Protein 8OXH (pdb70)

Nearest PDB structures (foldseek):
  8oxh-assembly1_A  TM=1.011E+00  e=9.820E-18  Blumeria hordei
  8oxh-assembly2_B  TM=9.744E-01  e=5.707E-15  Blumeria hordei
  8oxl-assembly2_A  TM=7.556E-01  e=9.984E-04  Blumeria hordei DH14
  4my6-assembly1_A  TM=4.470E-01  e=8.877E+00  Homo sapiens
  8oxh-assembly2_B  TM=1.011E+00  e=1.794E-17  Blumeria hordei

Radius of gyration: 16.91 Å; Cα contacts (8 Å, |Δi|>4): 380; chains: 2; bounding box: 35×51×39 Å

B-factor: mean 105.56, std 19.55, range [62.8, 161.63]

Structure (mmCIF, N/CA/C/O backbone):
data_8OXH
#
_entry.id   8OXH
#
_cell.length_a   62.451
_cell.length_b   62.451
_cell.length_c   202.322
_cell.angle_alpha   90.000
_cell.angle_beta   90.000
_cell.angle_gamma   120.000
#
_symmetry.space_group_name_H-M   'P 65 2 2'
#
loop_
_entity.id
_entity.type
_entity.pdbx_description
1 polymer AVRA6
2 water water
#
loop_
_atom_site.group_PDB
_atom_site.id
_atom_site.type_symbol
_atom_site.label_atom_id
_atom_site.label_alt_id
_atom_site.label_comp_id
_atom_site.label_asym_id
_atom_site.label_entity_id
_atom_site.label_seq_id
_atom_site.pdbx_PDB_ins_code
_atom_site.Cartn_x
_atom_site.Cartn_y
_atom_site.Cartn_z
_atom_site.occupancy
_atom_site.B_iso_or_equiv
_atom_site.auth_seq_id
_atom_site.auth_comp_id
_atom_site.auth_asym_id
_atom_site.auth_atom_id
_atom_site.pdbx_PDB_model_num
ATOM 1 N N . ALA A 1 1 ? 42.64991 -8.54574 8.34767 1.000 102.96314 5 ALA A N 1
ATOM 2 C CA . ALA A 1 1 ? 42.21301 -7.70822 9.46314 1.000 112.67421 5 ALA A CA 1
ATOM 3 C C . ALA A 1 1 ? 41.24333 -8.47841 10.37688 1.000 119.27880 5 ALA A C 1
ATOM 4 O O . ALA A 1 1 ? 40.85571 -9.60932 10.06574 1.000 115.41784 5 ALA A O 1
ATOM 6 N N . ALA A 1 2 ? 40.86986 -7.86526 11.51139 1.000 117.29434 6 ALA A N 1
ATOM 7 C CA . ALA A 1 2 ? 39.95068 -8.47489 12.46975 1.000 118.42177 6 ALA A CA 1
ATOM 8 C C . ALA A 1 2 ? 38.77636 -7.58028 12.85061 1.000 116.18249 6 ALA A C 1
ATOM 9 O O . ALA A 1 2 ? 37.86866 -8.04451 13.55305 1.000 107.73455 6 ALA A O 1
ATOM 11 N N . ASN A 1 3 ? 38.77453 -6.32175 12.42405 1.000 122.79076 7 ASN A N 1
ATOM 12 C CA . ASN A 1 3 ? 37.70224 -5.36273 12.64537 1.000 121.47208 7 ASN A CA 1
ATOM 13 C C . ASN A 1 3 ? 36.57720 -5.49804 11.66109 1.000 118.48875 7 ASN A C 1
ATOM 14 O O . ASN A 1 3 ? 35.71925 -4.61050 11.59151 1.000 120.71049 7 ASN A O 1
ATOM 19 N N . LEU A 1 4 ? 36.57976 -6.54021 10.85681 1.000 105.00036 8 LEU A N 1
ATOM 20 C CA . LEU A 1 4 ? 35.63504 -6.61548 9.77724 1.000 99.51509 8 LEU A CA 1
ATOM 21 C C . LEU A 1 4 ? 34.90820 -7.94815 9.84789 1.000 99.44493 8 LEU A C 1
ATOM 22 O O . LEU A 1 4 ? 35.31947 -8.87707 10.55482 1.000 93.67874 8 LEU A O 1
ATOM 27 N N . TYR A 1 5 ? 33.80410 -8.02066 9.11688 1.000 90.90994 9 TYR A N 1
ATOM 28 C CA . TYR A 1 5 ? 32.99720 -9.22544 9.08689 1.000 91.59114 9 TYR A CA 1
ATOM 29 C C . TYR A 1 5 ? 32.04977 -9.12007 7.90320 1.000 93.97389 9 TYR A C 1
ATOM 30 O O . TYR A 1 5 ? 31.82359 -8.02851 7.35733 1.000 95.64514 9 TYR A O 1
ATOM 39 N N . TYR A 1 6 ? 31.50450 -10.26848 7.51129 1.000 84.18251 10 TYR A N 1
ATOM 40 C CA . TYR A 1 6 ? 30.53204 -10.33548 6.43259 1.000 87.16955 10 TYR A CA 1
ATOM 41 C C . TYR A 1 6 ? 29.13399 -10.39297 7.03197 1.000 83.71596 10 TYR A C 1
ATOM 42 O O . TYR A 1 6 ? 28.88499 -11.17169 7.95801 1.000 88.53356 10 TYR A O 1
ATOM 51 N N . LYS A 1 7 ? 28.23493 -9.55794 6.52760 1.000 91.84840 11 LYS A N 1
ATOM 52 C CA . LYS A 1 7 ? 26.83894 -9.58768 6.93985 1.000 97.91188 11 LYS A CA 1
ATOM 53 C C . LYS A 1 7 ? 26.06238 -10.29480 5.84473 1.000 93.39538 11 LYS A C 1
ATOM 54 O O . LYS A 1 7 ? 25.91676 -9.76906 4.74149 1.000 94.43358 11 LYS A O 1
ATOM 60 N N . CYS A 1 8 ? 25.56228 -11.47708 6.15407 1.000 101.36002 12 CYS A N 1
ATOM 61 C CA . CYS A 1 8 ? 24.91446 -12.31660 5.16832 1.000 101.74632 12 CYS A CA 1
ATOM 62 C C . CYS A 1 8 ? 23.41371 -12.16165 5.26642 1.000 109.08507 12 CYS A C 1
ATOM 63 O O . CYS A 1 8 ? 22.84272 -12.21602 6.35952 1.000 107.05896 12 CYS A O 1
ATOM 66 N N . ASP A 1 9 ? 22.79536 -11.93980 4.11654 1.000 120.65850 13 ASP A N 1
ATOM 67 C CA . ASP A 1 9 ? 21.36294 -12.07663 3.95210 1.000 125.75679 13 ASP A CA 1
ATOM 68 C C . ASP A 1 9 ? 20.88630 -13.33865 4.63725 1.000 123.52972 13 ASP A C 1
ATOM 69 O O . ASP A 1 9 ? 20.96872 -14.40894 4.03455 1.000 127.25544 13 ASP A O 1
ATOM 74 N N . VAL A 1 10 ? 20.42431 -13.22891 5.88402 1.000 106.53507 14 VAL A N 1
ATOM 75 C CA . VAL A 1 10 ? 19.97792 -14.36698 6.68757 1.000 106.60128 14 VAL A CA 1
ATOM 76 C C . VAL A 1 10 ? 21.15062 -15.09757 7.33707 1.000 102.17014 14 VAL A C 1
ATOM 77 O O . VAL A 1 10 ? 22.12990 -15.46274 6.68328 1.000 100.27044 14 VAL A O 1
ATOM 81 N N . GLY A 1 11 ? 21.06041 -15.31149 8.63899 1.000 101.65367 15 GLY A N 1
ATOM 82 C CA . GLY A 1 11 ? 22.05061 -16.07807 9.36113 1.000 96.33843 15 GLY A CA 1
ATOM 83 C C . GLY A 1 11 ? 22.97460 -15.20156 10.19783 1.000 96.07942 15 GLY A C 1
ATOM 84 O O . GLY A 1 11 ? 22.95267 -13.96870 10.14184 1.000 92.27055 15 GLY A O 1
ATOM 85 N N . ASP A 1 12 ? 23.80210 -15.89250 10.97791 1.000 94.09928 16 ASP A N 1
ATOM 86 C CA . ASP A 1 12 ? 24.82385 -15.24993 11.77653 1.000 90.39978 16 ASP A CA 1
ATOM 87 C C . ASP A 1 12 ? 25.84230 -14.56191 10.88278 1.000 89.25209 16 ASP A C 1
ATOM 88 O O . ASP A 1 12 ? 25.90754 -14.78179 9.67050 1.000 95.56899 16 ASP A O 1
ATOM 93 N N . SER A 1 13 ? 26.65929 -13.72703 11.50482 1.000 87.17248 17 SER A N 1
ATOM 94 C CA . SER A 1 13 ? 27.76918 -13.16163 10.78272 1.000 90.66085 17 SER A CA 1
ATOM 95 C C . SER A 1 13 ? 28.74131 -14.25786 10.36224 1.000 88.13899 17 SER A C 1
ATOM 96 O O . SER A 1 13 ? 28.65438 -15.41928 10.78924 1.000 83.28327 17 SER A O 1
ATOM 99 N N . VAL A 1 14 ? 29.65294 -13.87631 9.46968 1.000 84.27904 18 VAL A N 1
ATOM 100 C CA . VAL A 1 14 ? 30.75769 -14.72087 9.04357 1.000 80.52334 18 VAL A CA 1
ATOM 101 C C . VAL A 1 14 ? 31.99365 -13.84894 9.11761 1.000 88.28743 18 VAL A C 1
ATOM 102 O O . VAL A 1 14 ? 32.01086 -12.75498 8.54123 1.000 89.24069 18 VAL A O 1
ATOM 106 N N . ASN A 1 15 ? 33.01355 -14.30696 9.82663 1.000 94.63033 19 ASN A N 1
ATOM 107 C CA . ASN A 1 15 ? 34.17663 -13.45277 10.02055 1.000 96.41029 19 ASN A CA 1
ATOM 108 C C . ASN A 1 15 ? 35.24688 -13.71992 8.96354 1.000 93.96968 19 ASN A C 1
ATOM 109 O O . ASN A 1 15 ? 35.24291 -14.74287 8.27267 1.000 97.09290 19 ASN A O 1
ATOM 114 N N . LEU A 1 16 ? 36.14011 -12.73905 8.82358 1.000 94.03235 20 LEU A N 1
ATOM 115 C CA . LEU A 1 16 ? 37.11627 -12.71064 7.74372 1.000 92.73602 20 LEU A CA 1
ATOM 116 C C . LEU A 1 16 ? 37.87816 -14.01780 7.61531 1.000 96.16599 20 LEU A C 1
ATOM 117 O O . LEU A 1 16 ? 38.18204 -14.44880 6.49727 1.000 99.05327 20 LEU A O 1
ATOM 122 N N . GLU A 1 17 ? 38.15775 -14.68276 8.73620 1.000 105.66235 21 GLU A N 1
ATOM 123 C CA . GLU A 1 17 ? 39.07518 -15.81700 8.73210 1.000 104.59120 21 GLU A CA 1
ATOM 124 C C . GLU A 1 17 ? 38.44928 -17.10295 8.19359 1.000 103.91040 21 GLU A C 1
ATOM 125 O O . GLU A 1 17 ? 39.17454 -17.95683 7.66931 1.000 105.95452 21 GLU A O 1
ATOM 131 N N . GLU A 1 18 ? 37.12484 -17.26710 8.27912 1.000 93.53468 22 GLU A N 1
ATOM 132 C CA . GLU A 1 18 ? 36.51894 -18.44646 7.66845 1.000 92.54831 22 GLU A CA 1
ATOM 133 C C . GLU A 1 18 ? 36.54422 -18.34583 6.15027 1.000 94.61201 22 GLU A C 1
ATOM 134 O O . GLU A 1 18 ? 36.73678 -19.35730 5.45842 1.000 92.34182 22 GLU A O 1
ATOM 140 N N . VAL A 1 19 ? 36.34218 -17.13546 5.61548 1.000 87.36241 23 VAL A N 1
ATOM 141 C CA . VAL A 1 19 ? 36.40609 -16.97281 4.17234 1.000 90.22153 23 VAL A CA 1
ATOM 142 C C . VAL A 1 19 ? 37.79899 -17.32209 3.67959 1.000 86.75621 23 VAL A C 1
ATOM 143 O O . VAL A 1 19 ? 37.95010 -17.99243 2.65684 1.000 85.24567 23 VAL A O 1
ATOM 147 N N . LEU A 1 20 ? 38.83937 -16.89853 4.40333 1.000 84.41970 24 LEU A N 1
ATOM 148 C CA . LEU A 1 20 ? 40.18128 -17.27286 3.96677 1.000 87.46330 24 LEU A CA 1
ATOM 149 C C . LEU A 1 20 ? 40.31113 -18.77886 3.85039 1.000 88.93653 24 LEU A C 1
ATOM 150 O O . LEU A 1 20 ? 40.84315 -19.28070 2.85623 1.000 90.62227 24 LEU A O 1
ATOM 155 N N . ASN A 1 21 ? 39.81989 -19.52029 4.85138 1.000 87.37289 25 ASN A N 1
ATOM 156 C CA . ASN A 1 21 ? 39.91041 -20.96966 4.79696 1.000 87.76695 25 ASN A CA 1
ATOM 157 C C . ASN A 1 21 ? 39.19607 -21.53402 3.58798 1.000 85.72411 25 ASN A C 1
ATOM 158 O O . ASN A 1 21 ? 39.52703 -22.63702 3.15061 1.000 86.69642 25 ASN A O 1
ATOM 163 N N . MET A 1 22 ? 38.24414 -20.79926 3.02207 1.000 87.00125 26 MET A N 1
ATOM 164 C CA . MET A 1 22 ? 37.61782 -21.25585 1.78353 1.000 88.22837 26 MET A CA 1
ATOM 165 C C . MET A 1 22 ? 38.56487 -21.21719 0.58816 1.000 85.84347 26 MET A C 1
ATOM 166 O O . MET A 1 22 ? 38.34920 -21.97540 -0.35717 1.000 92.56585 26 MET A O 1
ATOM 171 N N . ASP A 1 23 ? 39.60174 -20.36823 0.60714 1.000 84.61866 27 ASP A N 1
ATOM 172 C CA . ASP A 1 23 ? 40.58166 -20.27044 -0.48156 1.000 87.04790 27 ASP A CA 1
ATOM 173 C C . ASP A 1 23 ? 41.59468 -21.41877 -0.40789 1.000 86.51824 27 ASP A C 1
ATOM 174 O O . ASP A 1 23 ? 42.77269 -21.21977 -0.09906 1.000 93.20811 27 ASP A O 1
ATOM 179 N N . CYS A 1 24 ? 41.12856 -22.63278 -0.74286 1.000 85.94731 28 CYS A N 1
ATOM 180 C CA . CYS A 1 24 ? 42.02904 -23.78063 -0.90482 1.000 94.53940 28 CYS A CA 1
ATOM 181 C C . CYS A 1 24 ? 41.46106 -24.73841 -1.94928 1.000 99.09953 28 CYS A C 1
ATOM 182 O O . CYS A 1 24 ? 40.28831 -24.65101 -2.32458 1.000 99.81631 28 CYS A O 1
ATOM 185 N N . ASP A 1 25 ? 42.30225 -25.68509 -2.38681 1.000 106.34124 29 ASP A N 1
ATOM 186 C CA . ASP A 1 25 ? 41.90569 -26.65229 -3.41492 1.000 111.00068 29 ASP A CA 1
ATOM 187 C C . ASP A 1 25 ? 40.73925 -27.54776 -2.99746 1.000 106.19756 29 ASP A C 1
ATOM 188 O O . ASP A 1 25 ? 40.04894 -28.08754 -3.87152 1.000 106.99678 29 ASP A O 1
ATOM 193 N N . ALA A 1 26 ? 40.51907 -27.75610 -1.69505 1.000 108.61217 30 ALA A N 1
ATOM 194 C CA . ALA A 1 26 ? 39.51211 -28.73398 -1.28351 1.000 108.96684 30 ALA A CA 1
ATOM 195 C C . ALA A 1 26 ? 38.09623 -28.26461 -1.60821 1.000 107.63634 30 ALA A C 1
ATOM 196 O O . ALA A 1 26 ? 37.22343 -29.10195 -1.87273 1.000 109.49238 30 ALA A O 1
ATOM 198 N N . ALA A 1 27 ? 37.86411 -26.94603 -1.63731 1.000 99.97183 31 ALA A N 1
ATOM 199 C CA . ALA A 1 27 ? 36.54268 -26.34099 -1.78737 1.000 94.75901 31 ALA A CA 1
ATOM 200 C C . ALA A 1 27 ? 36.19495 -25.95225 -3.22430 1.000 95.22652 31 ALA A C 1
ATOM 201 O O . ALA A 1 27 ? 35.12853 -25.36686 -3.45133 1.000 97.53233 31 ALA A O 1
ATOM 203 N N . LEU A 1 28 ? 37.06438 -26.24545 -4.18745 1.000 96.46863 32 LEU A N 1
ATOM 204 C CA . LEU A 1 28 ? 36.86048 -25.82494 -5.57068 1.000 97.78496 32 LEU A CA 1
ATOM 205 C C . LEU A 1 28 ? 35.54593 -26.36241 -6.12075 1.000 97.91466 32 LEU A C 1
ATOM 206 O O . LEU A 1 28 ? 35.34675 -27.57941 -6.17338 1.000 101.90586 32 LEU A O 1
ATOM 211 N N . THR A 1 29 ? 34.65429 -25.46940 -6.54788 1.000 91.99985 33 THR A N 1
ATOM 212 C CA . THR A 1 29 ? 33.47386 -25.88394 -7.28985 1.000 99.11547 33 THR A CA 1
ATOM 213 C C . THR A 1 29 ? 33.51598 -25.23668 -8.66845 1.000 104.95074 33 THR A C 1
ATOM 214 O O . THR A 1 29 ? 34.14354 -24.18984 -8.85714 1.000 105.50565 33 THR A O 1
ATOM 218 N N . GLU A 1 30 ? 32.90514 -25.91258 -9.63907 1.000 114.23263 34 GLU A N 1
ATOM 219 C CA . GLU A 1 30 ? 32.65277 -25.33648 -10.95093 1.000 116.31941 34 GLU A CA 1
ATOM 220 C C . GLU A 1 30 ? 31.80468 -24.06568 -10.83842 1.000 115.28507 34 GLU A C 1
ATOM 221 O O . GLU A 1 30 ? 30.89939 -23.96336 -9.99656 1.000 113.07358 34 GLU A O 1
ATOM 227 N N . ASN A 1 31 ? 32.12736 -23.07215 -11.67662 1.000 103.79541 35 ASN A N 1
ATOM 228 C CA . ASN A 1 31 ? 31.34353 -21.83908 -11.75978 1.000 100.40771 35 ASN A CA 1
ATOM 229 C C . ASN A 1 31 ? 30.07450 -22.06269 -12.58869 1.000 102.71989 35 ASN A C 1
ATOM 230 O O . ASN A 1 31 ? 30.04782 -22.86048 -13.53437 1.000 100.59970 35 ASN A O 1
ATOM 235 N N . ARG A 1 32 ? 29.01314 -21.33943 -12.24177 1.000 100.40452 36 ARG A N 1
ATOM 236 C CA . ARG A 1 32 ? 27.71447 -21.61217 -12.84387 1.000 103.96031 36 ARG A CA 1
ATOM 237 C C . ARG A 1 32 ? 26.96464 -20.29970 -13.03590 1.000 104.34241 36 ARG A C 1
ATOM 238 O O . ARG A 1 32 ? 27.12107 -19.36822 -12.23633 1.000 102.90544 36 ARG A O 1
ATOM 246 N N . ASP A 1 33 ? 26.13709 -20.24131 -14.09949 1.000 107.59709 37 ASP A N 1
ATOM 247 C CA . ASP A 1 33 ? 25.27776 -19.07424 -14.33957 1.000 109.97432 37 ASP A CA 1
ATOM 248 C C . ASP A 1 33 ? 24.47788 -18.68353 -13.09744 1.000 107.24483 37 ASP A C 1
ATOM 249 O O . ASP A 1 33 ? 24.12052 -17.51054 -12.93238 1.000 106.06354 37 ASP A O 1
ATOM 254 N N . GLU A 1 34 ? 24.17707 -19.65342 -12.22280 1.000 108.47094 38 GLU A N 1
ATOM 255 C CA . GLU A 1 34 ? 23.50020 -19.35817 -10.96288 1.000 103.29681 38 GLU A CA 1
ATOM 256 C C . GLU A 1 34 ? 24.32822 -18.42584 -10.08500 1.000 96.13002 38 GLU A C 1
ATOM 257 O O . GLU A 1 34 ? 23.77719 -17.58179 -9.37008 1.000 97.44687 38 GLU A O 1
ATOM 263 N N . HIS A 1 35 ? 25.64601 -18.55629 -10.12426 1.000 94.62058 39 HIS A N 1
ATOM 264 C CA . HIS A 1 35 ? 26.48583 -17.82339 -9.19515 1.000 97.25068 39 HIS A CA 1
ATOM 265 C C . HIS A 1 35 ? 26.36914 -16.32175 -9.43503 1.000 97.95562 39 HIS A C 1
ATOM 266 O O . HIS A 1 35 ? 25.94303 -15.88025 -10.51106 1.000 96.68743 39 HIS A O 1
ATOM 273 N N . PRO A 1 36 ? 26.70012 -15.51738 -8.42950 1.000 87.74017 40 PRO A N 1
ATOM 274 C CA . PRO A 1 36 ? 26.65263 -14.06938 -8.61642 1.000 91.02394 40 PRO A CA 1
ATOM 275 C C . PRO A 1 36 ? 27.73787 -13.65692 -9.58783 1.000 94.20079 40 PRO A C 1
ATOM 276 O O . PRO A 1 36 ? 28.86080 -14.16841 -9.53808 1.000 87.80892 40 PRO A O 1
ATOM 280 N N . ARG A 1 37 ? 27.39318 -12.74703 -10.49239 1.000 104.88731 41 ARG A N 1
ATOM 281 C CA . ARG A 1 37 ? 28.36485 -12.29524 -11.47658 1.000 105.81958 41 ARG A CA 1
ATOM 282 C C . ARG A 1 37 ? 29.54109 -11.58055 -10.80980 1.000 103.68583 41 ARG A C 1
ATOM 283 O O . ARG A 1 37 ? 29.39040 -10.89278 -9.79544 1.000 103.09139 41 ARG A O 1
ATOM 291 N N . ILE A 1 38 ? 30.72530 -11.76988 -11.38075 1.000 94.51385 42 ILE A N 1
ATOM 292 C CA . ILE A 1 38 ? 31.94019 -11.06901 -10.93843 1.000 89.96807 42 ILE A CA 1
ATOM 293 C C . ILE A 1 38 ? 31.84867 -9.60130 -11.35021 1.000 96.95960 42 ILE A C 1
ATOM 294 O O . ILE A 1 38 ? 31.61278 -9.30565 -12.53478 1.000 97.96028 42 ILE A O 1
ATOM 299 N N . PRO A 1 39 ? 32.04462 -8.64774 -10.43191 1.000 97.70337 43 PRO A N 1
ATOM 300 C CA . PRO A 1 39 ? 31.65399 -7.25344 -10.73545 1.000 100.56410 43 PRO A CA 1
ATOM 301 C C . PRO A 1 39 ? 32.53381 -6.56375 -11.77081 1.000 100.70921 43 PRO A C 1
ATOM 302 O O . PRO A 1 39 ? 32.07711 -5.61354 -12.41956 1.000 103.04458 43 PRO A O 1
ATOM 306 N N . THR A 1 40 ? 33.78251 -6.99602 -11.92808 1.000 95.54619 44 THR A N 1
ATOM 307 C CA . THR A 1 40 ? 34.68597 -6.39518 -12.89441 1.000 95.34659 44 THR A CA 1
ATOM 308 C C . THR A 1 40 ? 34.65985 -7.08877 -14.24348 1.000 96.62281 44 THR A C 1
ATOM 309 O O . THR A 1 40 ? 35.00216 -6.45602 -15.25331 1.000 102.12537 44 THR A O 1
ATOM 313 N N . GLY A 1 41 ? 34.27129 -8.36499 -14.27973 1.000 94.98427 45 GLY A N 1
ATOM 314 C CA . GLY A 1 41 ? 34.34146 -9.18406 -15.47116 1.000 96.32247 45 GLY A CA 1
ATOM 315 C C . GLY A 1 41 ? 35.51290 -10.14836 -15.52127 1.000 94.89279 45 GLY A C 1
ATOM 316 O O . GLY A 1 41 ? 35.58112 -10.95881 -16.45658 1.000 94.85766 45 GLY A O 1
ATOM 317 N N . GLU A 1 42 ? 36.42090 -10.09879 -14.54017 1.000 90.34339 46 GLU A N 1
ATOM 318 C CA . GLU A 1 42 ? 37.62818 -10.90691 -14.57796 1.000 90.57379 46 GLU A CA 1
ATOM 319 C C . GLU A 1 42 ? 37.30698 -12.39867 -14.43476 1.000 93.69359 46 GLU A C 1
ATOM 320 O O . GLU A 1 42 ? 36.22555 -12.80130 -13.98823 1.000 86.87432 46 GLU A O 1
ATOM 326 N N . SER A 1 43 ? 38.26219 -13.22559 -14.86147 1.000 96.76750 47 SER A N 1
ATOM 327 C CA . SER A 1 43 ? 38.16428 -14.65199 -14.60309 1.000 90.31044 47 SER A CA 1
ATOM 328 C C . SER A 1 43 ? 38.09427 -14.87257 -13.10902 1.000 83.00727 47 SER A C 1
ATOM 329 O O . SER A 1 43 ? 38.66907 -14.11368 -12.33140 1.000 81.53714 47 SER A O 1
ATOM 332 N N . HIS A 1 44 ? 37.41105 -15.93770 -12.70461 1.000 88.82340 48 HIS A N 1
ATOM 333 C CA . HIS A 1 44 ? 37.29257 -16.20956 -11.28284 1.000 89.44002 48 HIS A CA 1
ATOM 334 C C . HIS A 1 44 ? 37.26121 -17.70691 -11.01220 1.000 89.27691 48 HIS A C 1
ATOM 335 O O . HIS A 1 44 ? 36.88307 -18.50049 -11.87454 1.000 88.81535 48 HIS A O 1
ATOM 342 N N . LYS A 1 45 ? 37.67035 -18.07453 -9.79618 1.000 97.63095 49 LYS A N 1
ATOM 343 C CA . LYS A 1 45 ? 37.45015 -19.39254 -9.21565 1.000 98.69672 49 LYS A CA 1
ATOM 344 C C . LYS A 1 45 ? 36.43075 -19.29537 -8.08688 1.000 98.84594 49 LYS A C 1
ATOM 345 O O . LYS A 1 45 ? 36.27268 -18.24855 -7.45220 1.000 96.79723 49 LYS A O 1
ATOM 351 N N . SER A 1 46 ? 35.75755 -20.41365 -7.83206 1.000 87.81009 50 SER A N 1
ATOM 352 C CA . SER A 1 46 ? 34.63184 -20.48478 -6.91433 1.000 91.87186 50 SER A CA 1
ATOM 353 C C . SER A 1 46 ? 34.88617 -21.54443 -5.84343 1.000 89.17531 50 SER A C 1
ATOM 354 O O . SER A 1 46 ? 35.60374 -22.52446 -6.07188 1.000 90.78702 50 SER A O 1
ATOM 357 N N . TYR A 1 47 ? 34.27454 -21.35694 -4.67377 1.000 83.78065 51 TYR A N 1
ATOM 358 C CA . TYR A 1 47 ? 34.56969 -22.19629 -3.51468 1.000 87.70426 51 TYR A CA 1
ATOM 359 C C . TYR A 1 47 ? 33.32103 -22.35935 -2.65627 1.000 84.41015 51 TYR A C 1
ATOM 360 O O . TYR A 1 47 ? 32.69122 -21.36991 -2.27158 1.000 80.03816 51 TYR A O 1
ATOM 369 N N . PHE A 1 48 ? 32.98989 -23.60379 -2.32606 1.000 83.50969 52 PHE A N 1
ATOM 370 C CA . PHE A 1 48 ? 31.73712 -23.95124 -1.66510 1.000 88.62644 52 PHE A CA 1
ATOM 371 C C . PHE A 1 48 ? 31.99303 -24.38586 -0.22177 1.000 89.35509 52 PHE A C 1
ATOM 372 O O . PHE A 1 48 ? 32.88710 -25.19982 0.02543 1.000 90.57105 52 PHE A O 1
ATOM 380 N N . PHE A 1 49 ? 31.20862 -23.85130 0.72442 1.000 87.25205 53 PHE A N 1
ATOM 381 C CA . PHE A 1 49 ? 31.34623 -24.19931 2.13835 1.000 87.13649 53 PHE A CA 1
ATOM 382 C C . PHE A 1 49 ? 29.97620 -24.15936 2.81277 1.000 86.17618 53 PHE A C 1
ATOM 383 O O . PHE A 1 49 ? 29.07643 -23.42111 2.39085 1.000 86.54940 53 PHE A O 1
ATOM 391 N N . THR A 1 50 ? 29.80766 -24.98933 3.84547 1.000 91.51935 54 THR A N 1
ATOM 392 C CA . THR A 1 50 ? 28.55964 -25.05243 4.59788 1.000 89.97855 54 THR A CA 1
ATOM 393 C C . THR A 1 50 ? 28.83018 -24.97068 6.09761 1.000 90.38053 54 THR A C 1
ATOM 394 O O . THR A 1 50 ? 29.82401 -25.51099 6.59924 1.000 93.19873 54 THR A O 1
ATOM 398 N N . LYS A 1 51 ? 27.93183 -24.29142 6.80716 1.000 81.75617 55 LYS A N 1
ATOM 399 C CA . LYS A 1 51 ? 27.98717 -24.18413 8.26045 1.000 88.85051 55 LYS A CA 1
ATOM 400 C C . LYS A 1 51 ? 26.58295 -23.88139 8.76189 1.000 91.69383 55 LYS A C 1
ATOM 401 O O . LYS A 1 51 ? 25.67514 -23.59301 7.97898 1.000 96.40320 55 LYS A O 1
ATOM 407 N N . ARG A 1 52 ? 26.40199 -23.96813 10.07141 1.000 87.37969 56 ARG A N 1
ATOM 408 C CA . ARG A 1 52 ? 25.10232 -23.65032 10.64085 1.000 94.44621 56 ARG A CA 1
ATOM 409 C C . ARG A 1 52 ? 24.80249 -22.18421 10.40308 1.000 86.45991 56 ARG A C 1
ATOM 410 O O . ARG A 1 52 ? 25.61920 -21.32343 10.73039 1.000 94.54836 56 ARG A O 1
ATOM 418 N N . ALA A 1 53 ? 23.64055 -21.89879 9.82025 1.000 84.47252 57 ALA A N 1
ATOM 419 C CA . ALA A 1 53 ? 23.25411 -20.51791 9.58069 1.000 88.41254 57 ALA A CA 1
ATOM 420 C C . ALA A 1 53 ? 23.27519 -19.71931 10.87980 1.000 97.89150 57 ALA A C 1
ATOM 421 O O . ALA A 1 53 ? 23.97443 -18.70580 10.99459 1.000 95.89587 57 ALA A O 1
ATOM 423 N N . CYS A 1 54 ? 22.49997 -20.17407 11.86376 1.000 98.53481 58 CYS A N 1
ATOM 424 C CA . CYS A 1 54 ? 22.53389 -19.69074 13.24042 1.000 102.49242 58 CYS A CA 1
ATOM 425 C C . CYS A 1 54 ? 22.95517 -20.82879 14.16274 1.000 104.40065 58 CYS A C 1
ATOM 426 O O . CYS A 1 54 ? 22.44808 -21.94916 14.05566 1.000 105.56676 58 CYS A O 1
ATOM 429 N N . ARG A 1 55 ? 23.85335 -20.54366 15.09479 1.000 112.51885 59 ARG A N 1
ATOM 430 C CA . ARG A 1 55 ? 24.19943 -21.56477 16.07005 1.000 114.53836 59 ARG A CA 1
ATOM 431 C C . ARG A 1 55 ? 23.14839 -21.71866 17.15767 1.000 116.89854 59 ARG A C 1
ATOM 432 O O . ARG A 1 55 ? 23.33652 -22.53305 18.06269 1.000 119.89908 59 ARG A O 1
ATOM 440 N N . ASP A 1 56 ? 22.06423 -20.95009 17.11022 1.000 108.09870 60 ASP A N 1
ATOM 441 C CA . ASP A 1 56 ? 20.99592 -21.13762 18.07845 1.000 109.14423 60 ASP A CA 1
ATOM 442 C C . ASP A 1 56 ? 19.97334 -22.17299 17.62544 1.000 109.81662 60 ASP A C 1
ATOM 443 O O . ASP A 1 56 ? 19.40390 -22.88471 18.46918 1.000 115.04751 60 ASP A O 1
ATOM 448 N N . ARG A 1 57 ? 19.71132 -22.26752 16.32461 1.000 109.04467 61 ARG A N 1
ATOM 449 C CA . ARG A 1 57 ? 18.75599 -23.22911 15.80240 1.000 110.58883 61 ARG A CA 1
ATOM 450 C C . ARG A 1 57 ? 19.46956 -24.16998 14.83665 1.000 109.35219 61 ARG A C 1
ATOM 451 O O . ARG A 1 57 ? 20.60976 -23.93923 14.42763 1.000 102.91483 61 ARG A O 1
ATOM 453 N N . LEU A 1 58 ? 18.80852 -25.27593 14.51910 1.000 111.43470 62 LEU A N 1
ATOM 454 C CA . LEU A 1 58 ? 19.33668 -26.16072 13.49291 1.000 110.37910 62 LEU A CA 1
ATOM 455 C C . LEU A 1 58 ? 19.28950 -25.46998 12.12835 1.000 112.00900 62 LEU A C 1
ATOM 456 O O . LEU A 1 58 ? 18.64950 -24.43225 11.94078 1.000 119.30536 62 LEU A O 1
ATOM 461 N N . GLY A 1 59 ? 19.96275 -26.07001 11.15567 1.000 108.16418 63 GLY A N 1
ATOM 462 C CA . GLY A 1 59 ? 19.93141 -25.50161 9.83040 1.000 96.29106 63 GLY A CA 1
ATOM 463 C C . GLY A 1 59 ? 21.28861 -25.24153 9.22484 1.000 87.94960 63 GLY A C 1
ATOM 464 O O . GLY A 1 59 ? 22.09607 -24.48156 9.76130 1.000 94.95789 63 GLY A O 1
ATOM 465 N N . LEU A 1 60 ? 21.53836 -25.85402 8.08079 1.000 92.71417 64 LEU A N 1
ATOM 466 C CA . LEU A 1 60 ? 22.77582 -25.65755 7.34822 1.000 90.02805 64 LEU A CA 1
ATOM 467 C C . LEU A 1 60 ? 22.56178 -24.64974 6.22675 1.000 85.55691 64 LEU A C 1
ATOM 468 O O . LEU A 1 60 ? 21.46453 -24.54485 5.66333 1.000 82.44986 64 LEU A O 1
ATOM 473 N N . ALA A 1 61 ? 23.62715 -23.90627 5.91404 1.000 81.64307 65 ALA A N 1
ATOM 474 C CA . ALA A 1 61 ? 23.59207 -22.82920 4.93144 1.000 82.75219 65 ALA A CA 1
ATOM 475 C C . ALA A 1 61 ? 24.80668 -22.90095 4.00634 1.000 81.65727 65 ALA A C 1
ATOM 476 O O . ALA A 1 61 ? 25.94211 -23.05938 4.46520 1.000 81.26286 65 ALA A O 1
ATOM 478 N N . CYS A 1 62 ? 24.57732 -22.75633 2.71221 1.000 76.57570 66 CYS A N 1
ATOM 479 C CA . CYS A 1 62 ? 25.66108 -22.80238 1.74425 1.000 77.29351 66 CYS A CA 1
ATOM 480 C C . CYS A 1 62 ? 26.17016 -21.39461 1.43367 1.000 74.42625 66 CYS A C 1
ATOM 481 O O . CYS A 1 62 ? 25.38240 -20.46226 1.25292 1.000 75.40251 66 CYS A O 1
ATOM 484 N N . TYR A 1 63 ? 27.48881 -21.25405 1.35201 1.000 71.12399 67 TYR A N 1
ATOM 485 C CA . TYR A 1 63 ? 28.15925 -19.98794 1.10562 1.000 70.46239 67 TYR A CA 1
ATOM 486 C C . TYR A 1 63 ? 29.15130 -20.18765 -0.03307 1.000 75.24776 67 TYR A C 1
ATOM 487 O O . TYR A 1 63 ? 29.56207 -21.31587 -0.31962 1.000 78.86809 67 TYR A O 1
ATOM 496 N N . LEU A 1 64 ? 29.56944 -19.08558 -0.66106 1.000 73.07513 68 LEU A N 1
ATOM 497 C CA . LEU A 1 64 ? 30.41871 -19.13818 -1.85281 1.000 75.79739 68 LEU A CA 1
ATOM 498 C C . LEU A 1 64 ? 31.41461 -17.98328 -1.87498 1.000 77.24615 68 LEU A C 1
ATOM 499 O O . LEU A 1 64 ? 31.02621 -16.80279 -1.81139 1.000 71.50444 68 LEU A O 1
ATOM 504 N N . LEU A 1 65 ? 32.69515 -18.34542 -1.98732 1.000 76.23275 69 LEU A N 1
ATOM 505 C CA . LEU A 1 65 ? 33.80190 -17.41868 -2.18707 1.000 80.39094 69 LEU A CA 1
ATOM 506 C C . LEU A 1 65 ? 34.22179 -17.44758 -3.64479 1.000 75.48254 69 LEU A C 1
ATOM 507 O O . LEU A 1 65 ? 34.56392 -18.50708 -4.17154 1.000 69.15033 69 LEU A O 1
ATOM 512 N N . GLN A 1 66 ? 34.23954 -16.27896 -4.26845 1.000 72.58935 70 GLN A N 1
ATOM 513 C CA . GLN A 1 66 ? 34.75030 -16.09879 -5.61491 1.000 75.97705 70 GLN A CA 1
ATOM 514 C C . GLN A 1 66 ? 36.02939 -15.27933 -5.55974 1.000 77.14600 70 GLN A C 1
ATOM 515 O O . GLN A 1 66 ? 36.04035 -14.18328 -4.98711 1.000 78.59965 70 GLN A O 1
ATOM 521 N N . VAL A 1 67 ? 37.10989 -15.81017 -6.12252 1.000 75.17597 71 VAL A N 1
ATOM 522 C CA . VAL A 1 67 ? 38.38734 -15.10475 -6.16762 1.000 74.73765 71 VAL A CA 1
ATOM 523 C C . VAL A 1 67 ? 38.64403 -14.68521 -7.60451 1.000 83.13201 71 VAL A C 1
ATOM 524 O O . VAL A 1 67 ? 38.57340 -15.51216 -8.52180 1.000 77.92439 71 VAL A O 1
ATOM 528 N N . TYR A 1 68 ? 38.94130 -13.40128 -7.79354 1.000 82.92405 72 TYR A N 1
ATOM 529 C CA . TYR A 1 68 ? 39.28462 -12.80855 -9.07747 1.000 76.11317 72 TYR A CA 1
ATOM 530 C C . TYR A 1 68 ? 40.30592 -11.71374 -8.81505 1.000 86.99233 72 TYR A C 1
ATOM 531 O O . TYR A 1 68 ? 40.44795 -11.23632 -7.67831 1.000 89.07365 72 TYR A O 1
ATOM 540 N N . GLY A 1 69 ? 41.02525 -11.32641 -9.86121 1.000 79.71750 73 GLY A N 1
ATOM 541 C CA . GLY A 1 69 ? 41.87207 -10.14338 -9.77794 1.000 84.14037 73 GLY A CA 1
ATOM 542 C C . GLY A 1 69 ? 43.33516 -10.46984 -9.56776 1.000 86.02106 73 GLY A C 1
ATOM 543 O O . GLY A 1 69 ? 43.69634 -11.52364 -9.06007 1.000 83.05816 73 GLY A O 1
ATOM 544 N N . TYR A 1 70 ? 44.18833 -9.52432 -9.96588 1.000 92.71988 74 TYR A N 1
ATOM 545 C CA . TYR A 1 70 ? 45.64050 -9.65833 -9.93333 1.000 98.91916 74 TYR A CA 1
ATOM 546 C C . TYR A 1 70 ? 46.18769 -9.52037 -8.52609 1.000 106.74438 74 TYR A C 1
ATOM 547 O O . TYR A 1 70 ? 47.19340 -10.16753 -8.19340 1.000 108.47262 74 TYR A O 1
ATOM 549 N N . PRO A 1 71 ? 45.59976 -8.64166 -7.69004 1.000 110.80578 75 PRO A N 1
ATOM 550 C CA . PRO A 1 71 ? 45.93185 -8.67073 -6.26631 1.000 106.50408 75 PRO A CA 1
ATOM 551 C C . PRO A 1 71 ? 44.89244 -9.40417 -5.42378 1.000 112.99514 75 PRO A C 1
ATOM 552 O O . PRO A 1 71 ? 44.81564 -9.16637 -4.21051 1.000 123.38042 75 PRO A O 1
ATOM 556 N N . LYS A 1 72 ? 44.09519 -10.28697 -6.04153 1.000 94.03666 76 LYS A N 1
ATOM 557 C CA . LYS A 1 72 ? 43.11685 -11.14471 -5.35187 1.000 86.80138 76 LYS A CA 1
ATOM 558 C C . LYS A 1 72 ? 42.02192 -10.35782 -4.63414 1.000 87.72610 76 LYS A C 1
ATOM 559 O O . LYS A 1 72 ? 42.20870 -9.86581 -3.51292 1.000 85.27259 76 LYS A O 1
ATOM 565 N N . LYS A 1 73 ? 40.86879 -10.24580 -5.27908 1.000 83.24146 77 LYS A N 1
ATOM 566 C CA . LYS A 1 73 ? 39.66610 -9.70975 -4.67053 1.000 76.02511 77 LYS A CA 1
ATOM 567 C C . LYS A 1 73 ? 38.71054 -10.85999 -4.37829 1.000 80.64319 77 LYS A C 1
ATOM 568 O O . LYS A 1 73 ? 38.71267 -11.88332 -5.07397 1.000 79.75788 77 LYS A O 1
ATOM 574 N N . TYR A 1 74 ? 37.91457 -10.69271 -3.32124 1.000 80.43301 78 TYR A N 1
ATOM 575 C CA . TYR A 1 74 ? 36.97867 -11.70102 -2.83981 1.000 73.07225 78 TYR A CA 1
ATOM 576 C C . TYR A 1 74 ? 35.54263 -11.23822 -3.04607 1.000 76.60463 78 TYR A C 1
ATOM 577 O O . TYR A 1 74 ? 35.23175 -10.03807 -3.00575 1.000 79.51164 78 TYR A O 1
ATOM 586 N N . GLN A 1 75 ? 34.66236 -12.20866 -3.25408 1.000 70.47370 79 GLN A N 1
ATOM 587 C CA . GLN A 1 75 ? 33.23739 -11.93892 -3.21519 1.000 70.63288 79 GLN A CA 1
ATOM 588 C C . GLN A 1 75 ? 32.58436 -13.10251 -2.50525 1.000 69.22343 79 GLN A C 1
ATOM 589 O O . GLN A 1 75 ? 32.83225 -14.26090 -2.84192 1.000 72.71109 79 GLN A O 1
ATOM 595 N N . PHE A 1 76 ? 31.78780 -12.78683 -1.50126 1.000 74.05297 80 PHE A N 1
ATOM 596 C CA . PHE A 1 76 ? 31.24307 -13.78106 -0.60550 1.000 63.74835 80 PHE A CA 1
ATOM 597 C C . PHE A 1 76 ? 29.73331 -13.70460 -0.67821 1.000 71.08706 80 PHE A C 1
ATOM 598 O O . PHE A 1 76 ? 29.14819 -12.60913 -0.68116 1.000 68.45890 80 PHE A O 1
ATOM 606 N N . SER A 1 77 ? 29.10980 -14.86905 -0.79300 1.000 76.55087 81 SER A N 1
ATOM 607 C CA . SER A 1 77 ? 27.69030 -14.93492 -1.08576 1.000 80.25509 81 SER A CA 1
ATOM 608 C C . SER A 1 77 ? 27.08407 -16.08274 -0.29464 1.000 79.21492 81 SER A C 1
ATOM 609 O O . SER A 1 77 ? 27.78521 -16.97584 0.19554 1.000 73.65355 81 SER A O 1
ATOM 612 N N . GLN A 1 78 ? 25.76581 -16.05411 -0.18081 1.000 82.32336 82 GLN A N 1
ATOM 613 C CA . GLN A 1 78 ? 25.07054 -17.05534 0.60731 1.000 82.51074 82 GLN A CA 1
ATOM 614 C C . GLN A 1 78 ? 23.81571 -17.49083 -0.12553 1.000 88.42001 82 GLN A C 1
ATOM 615 O O . GLN A 1 78 ? 23.09953 -16.66723 -0.70767 1.000 84.14651 82 GLN A O 1
ATOM 621 N N . TYR A 1 79 ? 23.56248 -18.79162 -0.10720 1.000 84.06032 83 TYR A N 1
ATOM 622 C CA . TYR A 1 79 ? 22.36055 -19.30543 -0.73944 1.000 93.50438 83 TYR A CA 1
ATOM 623 C C . TYR A 1 79 ? 21.16123 -19.11902 0.18490 1.000 95.59651 83 TYR A C 1
ATOM 624 O O . TYR A 1 79 ? 21.19141 -19.53769 1.34423 1.000 91.23571 83 TYR A O 1
ATOM 633 N N . SER A 1 80 ? 20.10601 -18.49888 -0.33843 1.000 101.23457 84 SER A N 1
ATOM 634 C CA . SER A 1 80 ? 18.83245 -18.42746 0.36543 1.000 113.14019 84 SER A CA 1
ATOM 635 C C . SER A 1 80 ? 17.73760 -18.03323 -0.61689 1.000 123.45910 84 SER A C 1
ATOM 636 O O . SER A 1 80 ? 17.88991 -17.08417 -1.39039 1.000 120.21955 84 SER A O 1
ATOM 639 N N . ASN A 1 81 ? 16.65663 -18.80679 -0.60147 1.000 130.44350 85 ASN A N 1
ATOM 640 C CA . ASN A 1 81 ? 15.55438 -18.66985 -1.56551 1.000 132.35594 85 ASN A CA 1
ATOM 641 C C . ASN A 1 81 ? 15.94081 -19.12382 -2.97415 1.000 132.91712 85 ASN A C 1
ATOM 642 O O . ASN A 1 81 ? 15.47659 -18.55478 -3.96065 1.000 134.57058 85 ASN A O 1
ATOM 647 N N . MET A 1 82 ? 16.74810 -20.17421 -3.09176 1.000 131.59931 86 MET A N 1
ATOM 648 C CA . MET A 1 82 ? 17.23569 -20.63388 -4.40367 1.000 128.62558 86 MET A CA 1
ATOM 649 C C . MET A 1 82 ? 17.98630 -19.50695 -5.12178 1.000 125.69753 86 MET A C 1
ATOM 650 O O . MET A 1 82 ? 18.08162 -19.47746 -6.35545 1.000 121.47471 86 MET A O 1
ATOM 655 N N . GLU A 1 83 ? 18.53171 -18.57498 -4.33172 1.000 119.65354 87 GLU A N 1
ATOM 656 C CA . GLU A 1 83 ? 19.20615 -17.37615 -4.80649 1.000 109.62564 87 GLU A CA 1
ATOM 657 C C . GLU A 1 83 ? 20.53908 -17.22266 -4.09975 1.000 105.56240 87 GLU A C 1
ATOM 658 O O . GLU A 1 83 ? 20.66567 -17.51161 -2.90457 1.000 106.24596 87 GLU A O 1
ATOM 664 N N . TRP A 1 84 ? 21.52671 -16.76317 -4.86299 1.000 98.07962 88 TRP A N 1
ATOM 665 C CA . TRP A 1 84 ? 22.85029 -16.41967 -4.36267 1.000 90.15286 88 TRP A CA 1
ATOM 666 C C . TRP A 1 84 ? 22.85684 -14.91953 -4.11757 1.000 96.87306 88 TRP A C 1
ATOM 667 O O . TRP A 1 84 ? 23.00931 -14.13258 -5.05525 1.000 108.18599 88 TRP A O 1
ATOM 678 N N . LYS A 1 85 ? 22.65023 -14.52172 -2.86296 1.000 92.91528 89 LYS A N 1
ATOM 679 C CA . LYS A 1 85 ? 22.84752 -13.13651 -2.45860 1.000 87.50373 89 LYS A CA 1
ATOM 680 C C . LYS A 1 85 ? 24.27947 -12.97011 -1.98007 1.000 87.27513 89 LYS A C 1
ATOM 681 O O . LYS A 1 85 ? 24.80336 -13.81777 -1.24065 1.000 85.41651 89 LYS A O 1
ATOM 687 N N . VAL A 1 86 ? 24.91363 -11.89379 -2.43613 1.000 84.00424 90 VAL A N 1
ATOM 688 C CA . VAL A 1 86 ? 26.27123 -11.59750 -2.01896 1.000 80.20403 90 VAL A CA 1
ATOM 689 C C . VAL A 1 86 ? 26.24832 -10.99400 -0.62091 1.000 81.13848 90 VAL A C 1
ATOM 690 O O . VAL A 1 86 ? 25.52887 -10.01930 -0.36504 1.000 79.88018 90 VAL A O 1
ATOM 694 N N . CYS A 1 87 ? 27.04180 -11.57837 0.28746 1.000 78.59123 91 CYS A N 1
ATOM 695 C CA . CYS A 1 87 ? 27.20580 -11.04287 1.62953 1.000 82.14790 91 CYS A CA 1
ATOM 696 C C . CYS A 1 87 ? 28.04240 -9.76973 1.58939 1.000 87.67240 91 CYS A C 1
ATOM 697 O O . CYS A 1 87 ? 28.87121 -9.57868 0.69813 1.000 74.27352 91 CYS A O 1
ATOM 700 N N . SER A 1 88 ? 27.79004 -8.86388 2.54191 1.000 97.73674 92 SER A N 1
ATOM 701 C CA . SER A 1 88 ? 28.34494 -7.51460 2.47362 1.000 93.16291 92 SER A CA 1
ATOM 702 C C . SER A 1 88 ? 29.31172 -7.27025 3.62007 1.000 91.71101 92 SER A C 1
ATOM 703 O O . SER A 1 88 ? 28.95153 -7.44012 4.79104 1.000 96.42185 92 SER A O 1
ATOM 706 N N . LEU A 1 89 ? 30.52926 -6.86049 3.26948 1.000 91.67286 93 LEU A N 1
ATOM 707 C CA . LEU A 1 89 ? 31.59057 -6.60986 4.23777 1.000 93.05574 93 LEU A CA 1
ATOM 708 C C . LEU A 1 89 ? 31.18563 -5.48712 5.16924 1.000 92.99774 93 LEU A C 1
ATOM 709 O O . LEU A 1 89 ? 30.78220 -4.41808 4.70416 1.000 95.16075 93 LEU A O 1
ATOM 714 N N . GLN A 1 90 ? 31.27450 -5.72770 6.48408 1.000 94.82303 94 GLN A N 1
ATOM 715 C CA . GLN A 1 90 ? 30.92517 -4.71446 7.48289 1.000 97.32950 94 GLN A CA 1
ATOM 716 C C . GLN A 1 90 ? 32.04083 -4.54447 8.50786 1.000 101.28409 94 GLN A C 1
ATOM 717 O O . GLN A 1 90 ? 32.88637 -5.42266 8.69528 1.000 103.42353 94 GLN A O 1
ATOM 723 N N . ASP A 1 91 ? 32.01737 -3.39133 9.17260 1.000 102.46463 95 ASP A N 1
ATOM 724 C CA . ASP A 1 91 ? 32.94596 -3.03575 10.23227 1.000 107.60133 95 ASP A CA 1
ATOM 725 C C . ASP A 1 91 ? 32.20402 -2.94806 11.56289 1.000 118.51629 95 ASP A C 1
ATOM 726 O O . ASP A 1 91 ? 31.01704 -2.61105 11.61678 1.000 115.64567 95 ASP A O 1
ATOM 731 N N . ILE A 1 92 ? 32.91709 -3.24452 12.64405 1.000 113.08884 96 ILE A N 1
ATOM 732 C CA . ILE A 1 92 ? 32.26233 -3.44687 13.92349 1.000 117.23109 96 ILE A CA 1
ATOM 733 C C . ILE A 1 92 ? 31.93232 -2.06332 14.50399 1.000 133.00372 96 ILE A C 1
ATOM 734 O O . ILE A 1 92 ? 32.48920 -1.64049 15.52326 1.000 117.56120 96 ILE A O 1
ATOM 739 N N . ARG A 1 93 ? 31.03348 -1.32863 13.82759 1.000 145.72789 97 ARG A N 1
ATOM 740 C CA . ARG A 1 93 ? 30.65936 0.05846 14.21040 1.000 151.13723 97 ARG A CA 1
ATOM 741 C C . ARG A 1 93 ? 29.30322 0.14423 14.92999 1.000 152.94425 97 ARG A C 1
ATOM 742 O O . ARG A 1 93 ? 28.61082 1.16742 14.87041 1.000 157.45840 97 ARG A O 1
ATOM 750 N N . ALA B 1 2 ? 15.31627 -37.17875 13.69484 1.000 116.09634 6 ALA B N 1
ATOM 751 C CA . ALA B 1 2 ? 16.03604 -36.67159 14.86031 1.000 125.25828 6 ALA B CA 1
ATOM 752 C C . ALA B 1 2 ? 16.82798 -37.78200 15.53981 1.000 129.12902 6 ALA B C 1
ATOM 753 O O . ALA B 1 2 ? 16.73551 -38.94475 15.13915 1.000 127.04210 6 ALA B O 1
ATOM 755 N N . ASN B 1 3 ? 17.60800 -37.40127 16.56229 1.000 129.61200 7 ASN B N 1
ATOM 756 C CA . ASN B 1 3 ? 18.41041 -38.31321 17.39325 1.000 132.85114 7 ASN B CA 1
ATOM 757 C C . ASN B 1 3 ? 19.27725 -39.28207 16.58618 1.000 133.51226 7 ASN B C 1
ATOM 758 O O . ASN B 1 3 ? 19.56946 -40.39013 17.05795 1.000 134.69785 7 ASN B O 1
ATOM 763 N N . LEU B 1 4 ? 19.73607 -38.88875 15.39679 1.000 129.62333 8 LEU B N 1
ATOM 764 C CA . LEU B 1 4 ? 20.37137 -39.82129 14.47246 1.000 123.33697 8 LEU B CA 1
ATOM 765 C C . LEU B 1 4 ? 21.50588 -39.11630 13.73930 1.000 112.30253 8 LEU B C 1
ATOM 766 O O . LEU B 1 4 ? 21.30973 -38.02069 13.20769 1.000 112.09575 8 LEU B O 1
ATOM 771 N N . TYR B 1 5 ? 22.69482 -39.73371 13.72461 1.000 115.78141 9 TYR B N 1
ATOM 772 C CA . TYR B 1 5 ? 23.91347 -39.08269 13.24644 1.000 115.49025 9 TYR B CA 1
ATOM 773 C C . TYR B 1 5 ? 24.71143 -39.96846 12.29976 1.000 113.74771 9 TYR B C 1
ATOM 774 O O . TYR B 1 5 ? 24.48475 -41.17549 12.18444 1.000 110.28774 9 TYR B O 1
ATOM 783 N N . TYR B 1 6 ? 25.68493 -39.34764 11.64134 1.000 116.40845 10 TYR B N 1
ATOM 784 C CA . TYR B 1 6 ? 26.48775 -40.00249 10.61664 1.000 117.94110 10 TYR B CA 1
ATOM 785 C C . TYR B 1 6 ? 27.93274 -40.09386 11.10237 1.000 123.87299 10 TYR B C 1
ATOM 786 O O . TYR B 1 6 ? 28.59638 -39.06521 11.28793 1.000 121.34225 10 TYR B O 1
ATOM 795 N N . LYS B 1 7 ? 28.41665 -41.32097 11.30134 1.000 132.55659 11 LYS B N 1
ATOM 796 C CA . LYS B 1 7 ? 29.78593 -41.55758 11.74981 1.000 131.29256 11 LYS B CA 1
ATOM 797 C C . LYS B 1 7 ? 30.70098 -41.65294 10.53523 1.000 129.44942 11 LYS B C 1
ATOM 798 O O . LYS B 1 7 ? 30.66418 -42.64825 9.80681 1.000 129.37950 11 LYS B O 1
ATOM 804 N N . CYS B 1 8 ? 31.52280 -40.62789 10.31827 1.000 124.88291 12 CYS B N 1
ATOM 805 C CA . CYS B 1 8 ? 32.55801 -40.63799 9.29263 1.000 126.76536 12 CYS B CA 1
ATOM 806 C C . CYS B 1 8 ? 33.91827 -40.75478 9.97151 1.000 137.16857 12 CYS B C 1
ATOM 807 O O . CYS B 1 8 ? 34.02944 -40.56325 11.18419 1.000 143.33818 12 CYS B O 1
ATOM 810 N N . ASP B 1 9 ? 34.96078 -41.08711 9.19962 1.000 138.68108 13 ASP B N 1
ATOM 811 C CA . ASP B 1 9 ? 36.26232 -41.30736 9.83275 1.000 142.53624 13 ASP B CA 1
ATOM 812 C C . ASP B 1 9 ? 36.77435 -40.06300 10.53385 1.000 142.44885 13 ASP B C 1
ATOM 813 O O . ASP B 1 9 ? 37.19115 -40.12007 11.69554 1.000 145.51398 13 ASP B O 1
ATOM 818 N N . VAL B 1 10 ? 36.78907 -38.94016 9.84108 1.000 134.46181 14 VAL B N 1
ATOM 819 C CA . VAL B 1 10 ? 37.40955 -37.74875 10.38751 1.000 132.15321 14 VAL B CA 1
ATOM 820 C C . VAL B 1 10 ? 36.33355 -36.74725 10.76517 1.000 132.74159 14 VAL B C 1
ATOM 821 O O . VAL B 1 10 ? 35.30081 -36.61678 10.09571 1.000 132.36427 14 VAL B O 1
ATOM 825 N N . GLY B 1 11 ? 36.58089 -36.04307 11.86189 1.000 135.37869 15 GLY B N 1
ATOM 826 C CA . GLY B 1 11 ? 35.74804 -34.93300 12.26208 1.000 141.84033 15 GLY B CA 1
ATOM 827 C C . GLY B 1 11 ? 34.56039 -35.36605 13.09630 1.000 145.45116 15 GLY B C 1
ATOM 828 O O . GLY B 1 11 ? 34.24140 -36.54899 13.23126 1.000 145.72571 15 GLY B O 1
ATOM 829 N N . ASP B 1 12 ? 33.90110 -34.36732 13.67996 1.000 126.77895 16 ASP B N 1
ATOM 830 C CA . ASP B 1 12 ? 32.67842 -34.61601 14.42375 1.000 119.23382 16 ASP B CA 1
ATOM 831 C C . ASP B 1 12 ? 31.68763 -35.38355 13.56430 1.000 116.73623 16 ASP B C 1
ATOM 832 O O . ASP B 1 12 ? 31.65032 -35.24595 12.33732 1.000 118.50651 16 ASP B O 1
ATOM 837 N N . SER B 1 13 ? 30.90036 -36.21811 14.22682 1.000 119.32811 17 SER B N 1
ATOM 838 C CA . SER B 1 13 ? 29.71161 -36.76231 13.60181 1.000 113.10437 17 SER B CA 1
ATOM 839 C C . SER B 1 13 ? 28.79029 -35.61781 13.20523 1.000 110.81016 17 SER B C 1
ATOM 840 O O . SER B 1 13 ? 28.75998 -34.56439 13.84744 1.000 116.02990 17 SER B O 1
ATOM 843 N N . VAL B 1 14 ? 28.02818 -35.81984 12.14432 1.000 110.88244 18 VAL B N 1
ATOM 844 C CA . VAL B 1 14 ? 27.20832 -34.75466 11.58704 1.000 110.70593 18 VAL B CA 1
ATOM 845 C C . VAL B 1 14 ? 25.74831 -35.14429 11.71341 1.000 106.49188 18 VAL B C 1
ATOM 846 O O . VAL B 1 14 ? 25.38455 -36.31128 11.53721 1.000 110.28429 18 VAL B O 1
ATOM 850 N N . ASN B 1 15 ? 24.91454 -34.16893 12.04185 1.000 110.42387 19 ASN B N 1
ATOM 851 C CA . ASN B 1 15 ? 23.51472 -34.45522 12.30295 1.000 109.63473 19 ASN B CA 1
ATOM 852 C C . ASN B 1 15 ? 22.83998 -34.89472 11.01370 1.000 105.35972 19 ASN B C 1
ATOM 853 O O . ASN B 1 15 ? 23.02776 -34.28293 9.95951 1.000 104.63041 19 ASN B O 1
ATOM 858 N N . LEU B 1 16 ? 22.06363 -35.97490 11.09476 1.000 102.53146 20 LEU B N 1
ATOM 859 C CA . LEU B 1 16 ? 21.41987 -36.46911 9.88684 1.000 103.43745 20 LEU B CA 1
ATOM 860 C C . LEU B 1 16 ? 20.48617 -35.42422 9.31023 1.000 102.16624 20 LEU B C 1
ATOM 861 O O . LEU B 1 16 ? 20.43876 -35.23354 8.09071 1.000 108.38726 20 LEU B O 1
ATOM 866 N N . GLU B 1 17 ? 19.76660 -34.71152 10.17130 1.000 110.00172 21 GLU B N 1
ATOM 867 C CA . GLU B 1 17 ? 18.76757 -33.77269 9.68277 1.000 110.76915 21 GLU B CA 1
ATOM 868 C C . GLU B 1 17 ? 19.40788 -32.65048 8.88498 1.000 108.30223 21 GLU B C 1
ATOM 869 O O . GLU B 1 17 ? 18.95541 -32.33679 7.77905 1.000 107.82963 21 GLU B O 1
ATOM 875 N N . GLU B 1 18 ? 20.45358 -32.03077 9.43130 1.000 108.34067 22 GLU B N 1
ATOM 876 C CA . GLU B 1 18 ? 21.19697 -31.04202 8.66406 1.000 102.85380 22 GLU B CA 1
ATOM 877 C C . GLU B 1 18 ? 21.68473 -31.60187 7.33704 1.000 98.23871 22 GLU B C 1
ATOM 878 O O . GLU B 1 18 ? 21.72989 -30.87065 6.34360 1.000 103.57422 22 GLU B O 1
ATOM 884 N N . VAL B 1 19 ? 22.05186 -32.88413 7.29420 1.000 97.62153 23 VAL B N 1
ATOM 885 C CA . VAL B 1 19 ? 22.60464 -33.45042 6.06727 1.000 98.83458 23 VAL B CA 1
ATOM 886 C C . VAL B 1 19 ? 21.54923 -33.49368 4.97307 1.000 100.42836 23 VAL B C 1
ATOM 887 O O . VAL B 1 19 ? 21.78844 -33.07032 3.83534 1.000 99.27292 23 VAL B O 1
ATOM 891 N N . LEU B 1 20 ? 20.36863 -34.00913 5.30758 1.000 95.81469 24 LEU B N 1
ATOM 892 C CA . LEU B 1 20 ? 19.27136 -34.13453 4.36296 1.000 94.98033 24 LEU B CA 1
ATOM 893 C C . LEU B 1 20 ? 18.86766 -32.79550 3.75501 1.000 106.95753 24 LEU B C 1
ATOM 894 O O . LEU B 1 20 ? 18.21152 -32.77460 2.70679 1.000 110.77734 24 LEU B O 1
ATOM 899 N N . ASN B 1 21 ? 19.20890 -31.68253 4.40437 1.000 112.74187 25 ASN B N 1
ATOM 900 C CA . ASN B 1 21 ? 18.91516 -30.34805 3.89350 1.000 110.22125 25 ASN B CA 1
ATOM 901 C C . ASN B 1 21 ? 19.89085 -29.90769 2.81483 1.000 103.70132 25 ASN B C 1
ATOM 9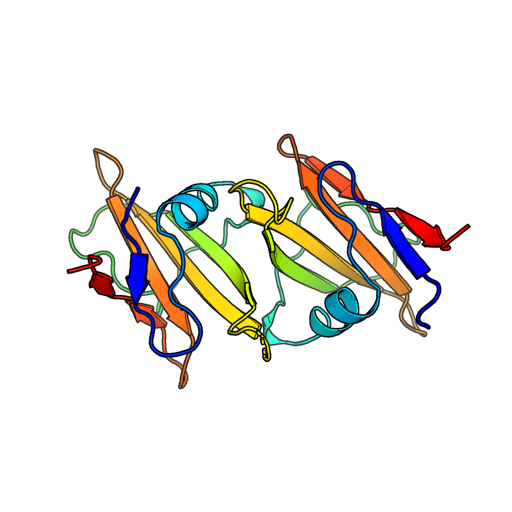02 O O . ASN B 1 21 ? 19.71615 -28.82289 2.24526 1.000 104.56621 25 ASN B O 1
ATOM 907 N N . MET B 1 22 ? 20.90998 -30.71412 2.54166 1.000 97.61705 26 MET B N 1
ATOM 908 C CA . MET B 1 22 ? 21.83531 -30.50015 1.43521 1.000 107.64440 26 MET B CA 1
ATOM 909 C C . MET B 1 22 ? 21.30167 -31.05833 0.12646 1.000 102.15496 26 MET B C 1
ATOM 910 O O . MET B 1 22 ? 21.98078 -30.97667 -0.90216 1.000 97.32426 26 MET B O 1
ATOM 915 N N . ASP B 1 23 ? 20.09026 -31.59144 0.16051 1.000 98.09862 27 ASP B N 1
ATOM 916 C CA . ASP B 1 23 ? 19.33750 -32.05257 -0.99364 1.000 100.18325 27 ASP B CA 1
ATOM 917 C C . ASP B 1 23 ? 18.82650 -30.86793 -1.80957 1.000 101.91054 27 ASP B C 1
ATOM 918 O O . ASP B 1 23 ? 17.71148 -30.89936 -2.34313 1.000 106.03881 27 ASP B O 1
ATOM 923 N N . CYS B 1 24 ? 19.62742 -29.81198 -1.91069 1.000 100.44811 28 CYS B N 1
ATOM 924 C CA . CYS B 1 24 ? 19.24696 -28.62260 -2.65013 1.000 106.22555 28 CYS B CA 1
ATOM 925 C C . CYS B 1 24 ? 20.18930 -28.43419 -3.82400 1.000 109.52790 28 CYS B C 1
ATOM 926 O O . CYS B 1 24 ? 21.29297 -28.97986 -3.85789 1.000 107.29238 28 CYS B O 1
ATOM 929 N N . ASP B 1 25 ? 19.75983 -27.60504 -4.76635 1.000 124.31512 29 ASP B N 1
ATOM 930 C CA . ASP B 1 25 ? 20.46347 -27.53870 -6.03725 1.000 122.39604 29 ASP B CA 1
ATOM 931 C C . ASP B 1 25 ? 21.81226 -26.83065 -5.91096 1.000 122.31773 29 ASP B C 1
ATOM 932 O O . ASP B 1 25 ? 22.72858 -27.13899 -6.68213 1.000 121.95507 29 ASP B O 1
ATOM 937 N N . ALA B 1 26 ? 21.97023 -25.93355 -4.92982 1.000 110.20281 30 ALA B N 1
ATOM 938 C CA . ALA B 1 26 ? 23.25049 -25.25672 -4.72320 1.000 107.83962 30 ALA B CA 1
ATOM 939 C C . ALA B 1 26 ? 24.42184 -26.22901 -4.68999 1.000 106.82236 30 ALA B C 1
ATOM 940 O O . ALA B 1 26 ? 25.50329 -25.93214 -5.21755 1.000 99.92216 30 ALA B O 1
ATOM 942 N N . ALA B 1 27 ? 24.22179 -27.39645 -4.07712 1.000 104.79446 31 ALA B N 1
ATOM 943 C CA . ALA B 1 27 ? 25.28136 -28.37018 -3.84801 1.000 98.66669 31 ALA B CA 1
ATOM 944 C C . ALA B 1 27 ? 25.32686 -29.46407 -4.90010 1.000 96.27690 31 ALA B C 1
ATOM 945 O O . ALA B 1 27 ? 26.19578 -30.33386 -4.82292 1.000 97.03277 31 ALA B O 1
ATOM 947 N N . LEU B 1 28 ? 24.39952 -29.46485 -5.84616 1.000 95.89603 32 LEU B N 1
ATOM 948 C CA . LEU B 1 28 ? 24.44102 -30.42663 -6.93470 1.000 101.91598 32 LEU B CA 1
ATOM 949 C C . LEU B 1 28 ? 25.79618 -30.38091 -7.62863 1.000 104.91096 32 LEU B C 1
ATOM 950 O O . LEU B 1 28 ? 26.23404 -29.31578 -8.07959 1.000 109.19256 32 LEU B O 1
ATOM 955 N N . THR B 1 29 ? 26.48025 -31.52970 -7.64949 1.000 105.11415 33 THR B N 1
ATOM 956 C CA . THR B 1 29 ? 27.59515 -31.81926 -8.54778 1.000 110.20626 33 THR B CA 1
ATOM 957 C C . THR B 1 29 ? 27.31977 -33.16313 -9.20617 1.000 111.28969 33 THR B C 1
ATOM 958 O O . THR B 1 29 ? 26.63670 -34.01805 -8.63646 1.000 112.24893 33 THR B O 1
ATOM 962 N N . GLU B 1 30 ? 27.82657 -33.35465 -10.41351 1.000 117.95527 34 GLU B N 1
ATOM 963 C CA . GLU B 1 30 ? 27.38007 -34.52658 -11.14948 1.000 119.43158 34 GLU B CA 1
ATOM 964 C C . GLU B 1 30 ? 28.07129 -35.78696 -10.64635 1.000 116.86984 34 GLU B C 1
ATOM 965 O O . GLU B 1 30 ? 29.21020 -35.75658 -10.16527 1.000 114.55481 34 GLU B O 1
ATOM 971 N N . ASN B 1 31 ? 27.33513 -36.89380 -10.71228 1.000 117.59475 35 ASN B N 1
ATOM 972 C CA . ASN B 1 31 ? 27.89184 -38.19327 -10.37403 1.000 119.35274 35 ASN B CA 1
ATOM 973 C C . ASN B 1 31 ? 29.02335 -38.52745 -11.32175 1.000 118.26899 35 ASN B C 1
ATOM 974 O O . ASN B 1 31 ? 29.08434 -38.04098 -12.44952 1.000 115.81690 35 ASN B O 1
ATOM 979 N N . ARG B 1 32 ? 29.92965 -39.36523 -10.84883 1.000 119.7152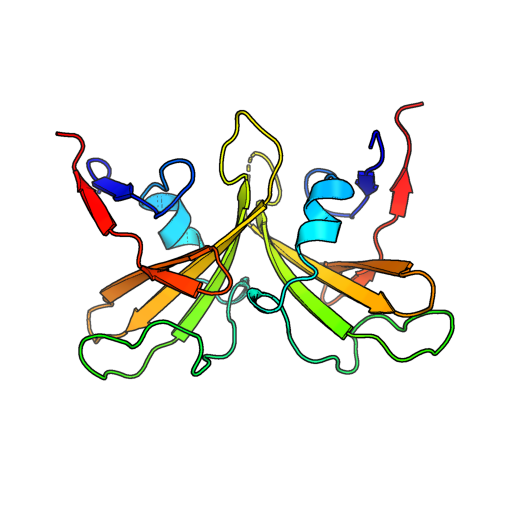0 36 ARG B N 1
ATOM 980 C CA . ARG B 1 32 ? 31.02602 -39.83085 -11.67233 1.000 129.02917 36 ARG B CA 1
ATOM 981 C C . ARG B 1 32 ? 31.41765 -41.20103 -11.14700 1.000 136.69014 36 ARG B C 1
ATOM 982 O O . ARG B 1 32 ? 30.76557 -41.74376 -10.24501 1.000 131.89744 36 ARG B O 1
ATOM 990 N N . ASP B 1 33 ? 32.49403 -41.76030 -11.70358 1.000 147.28040 37 ASP B N 1
ATOM 991 C CA . ASP B 1 33 ? 33.10558 -42.93806 -11.10212 1.000 149.14949 37 ASP B CA 1
ATOM 992 C C . ASP B 1 33 ? 33.59568 -42.58465 -9.69728 1.000 149.32005 37 ASP B C 1
ATOM 993 O O . ASP B 1 33 ? 33.23734 -41.52976 -9.16205 1.000 150.12395 37 ASP B O 1
ATOM 998 N N . GLU B 1 34 ? 34.40977 -43.45035 -9.08614 1.000 139.33428 38 GLU B N 1
ATOM 999 C CA . GLU B 1 34 ? 34.93184 -43.32428 -7.71436 1.000 138.36640 38 GLU B CA 1
ATOM 1000 C C . GLU B 1 3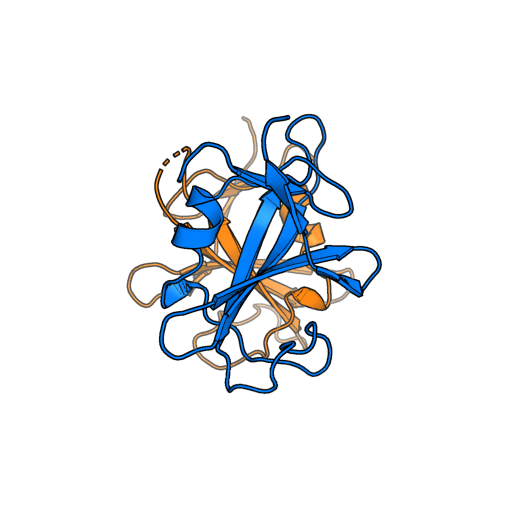4 ? 33.92679 -42.83753 -6.67093 1.000 128.25534 38 GLU B C 1
ATOM 1001 O O . GLU B 1 34 ? 34.07439 -43.15585 -5.48489 1.000 123.75324 38 GLU B O 1
ATOM 1007 N N . HIS B 1 35 ? 32.95725 -42.02073 -7.07266 1.000 130.74861 39 HIS B N 1
ATOM 1008 C CA . HIS B 1 35 ? 31.80225 -41.79365 -6.22649 1.000 124.11423 39 HIS B CA 1
ATOM 1009 C C . HIS B 1 35 ? 31.24130 -43.14044 -5.79214 1.000 121.73480 39 HIS B C 1
ATOM 1010 O O . HIS B 1 35 ? 31.17062 -44.06940 -6.60751 1.000 124.69034 39 HIS B O 1
ATOM 1017 N N . PRO B 1 36 ? 30.86310 -43.29412 -4.53239 1.000 116.40845 40 PRO B N 1
ATOM 1018 C CA . PRO B 1 36 ? 30.37513 -44.59373 -4.06660 1.000 120.71943 40 PRO B CA 1
ATOM 1019 C C . PRO B 1 36 ? 29.26066 -45.11982 -4.95916 1.000 124.40700 40 PRO B C 1
ATOM 1020 O O . PRO B 1 36 ? 28.53289 -44.35802 -5.59881 1.000 124.95387 40 PRO B O 1
ATOM 1024 N N . ARG B 1 37 ? 29.16211 -46.44237 -5.03434 1.000 124.99875 41 ARG B N 1
ATOM 1025 C CA . ARG B 1 37 ? 28.11054 -47.07093 -5.82240 1.000 128.60868 41 ARG B CA 1
ATOM 1026 C C . ARG B 1 37 ? 26.83149 -47.10929 -5.00161 1.000 126.76231 41 ARG B C 1
ATOM 1027 O O . ARG B 1 37 ? 26.83416 -47.58861 -3.86176 1.000 122.45857 41 ARG B O 1
ATOM 1035 N N . ILE B 1 38 ? 25.74561 -46.59503 -5.57175 1.000 129.83100 42 ILE B N 1
ATOM 1036 C CA . ILE B 1 38 ? 24.45425 -46.67470 -4.87287 1.000 128.01002 42 ILE B CA 1
ATOM 1037 C C . ILE B 1 38 ? 23.99435 -48.12899 -4.81687 1.000 133.85972 42 ILE B C 1
ATOM 1038 O O . ILE B 1 38 ? 23.93177 -48.80825 -5.85880 1.000 139.44023 42 ILE B O 1
ATOM 1043 N N . PRO B 1 39 ? 23.74487 -48.67212 -3.62151 1.000 130.82860 43 PRO B N 1
ATOM 1044 C CA . PRO B 1 39 ? 23.63246 -50.14147 -3.48421 1.000 132.66453 43 PRO B CA 1
ATOM 1045 C C . PRO B 1 39 ? 22.58782 -50.78824 -4.37836 1.000 136.23996 43 PRO B C 1
ATOM 1046 O O . PRO B 1 39 ? 22.88786 -51.76831 -5.08113 1.000 139.99726 43 PRO B O 1
ATOM 1050 N N . THR B 1 40 ? 21.35590 -50.28180 -4.34137 1.000 133.09752 44 THR B N 1
ATOM 1051 C CA . THR B 1 40 ? 20.28199 -50.81732 -5.17222 1.000 130.87496 44 THR B CA 1
ATOM 1052 C C . THR B 1 40 ? 20.68123 -50.90348 -6.64754 1.000 131.91547 44 THR B C 1
ATOM 1053 O O . THR B 1 40 ? 20.64362 -51.97950 -7.26082 1.000 137.76732 44 THR B O 1
ATOM 1057 N N . GLY B 1 41 ? 21.09274 -49.78083 -7.22381 1.000 130.35407 45 GLY B N 1
ATOM 1058 C CA . GLY B 1 41 ? 21.26314 -49.65424 -8.65759 1.000 127.52315 45 GLY B CA 1
ATOM 1059 C C . GLY B 1 41 ? 20.45453 -48.53299 -9.27918 1.000 125.44750 45 GLY B C 1
ATOM 1060 O O . GLY B 1 41 ? 20.65106 -48.23801 -10.46552 1.000 128.60659 45 GLY B O 1
ATOM 1061 N N . GLU B 1 42 ? 19.56346 -47.88352 -8.52912 1.000 122.22950 46 GLU B N 1
ATOM 1062 C CA . GLU B 1 42 ? 18.66797 -46.87179 -9.07325 1.000 116.31371 46 GLU B CA 1
ATOM 1063 C C . GLU B 1 42 ? 19.42610 -45.59507 -9.42610 1.000 113.53580 46 GLU B C 1
ATOM 1064 O O . GLU B 1 42 ? 20.53602 -45.34022 -8.95030 1.000 114.33767 46 GLU B O 1
ATOM 1070 N N . SER B 1 43 ? 18.80176 -44.78873 -10.28100 1.000 107.51541 47 SER B N 1
ATOM 1071 C CA . SER B 1 43 ? 19.28296 -43.43792 -10.51803 1.000 107.86603 47 SER B CA 1
ATOM 1072 C C . SER B 1 43 ? 19.53290 -42.73902 -9.18534 1.000 115.51276 47 SER B C 1
ATOM 1073 O O . SER B 1 43 ? 18.77837 -42.90149 -8.21508 1.000 106.87220 47 SER B O 1
ATOM 1076 N N . HIS B 1 44 ? 20.61259 -41.96946 -9.13599 1.000 110.35395 48 HIS B N 1
ATOM 1077 C CA . HIS B 1 44 ? 20.91030 -41.17983 -7.95787 1.000 109.51203 48 HIS B CA 1
ATOM 1078 C C . HIS B 1 44 ? 21.41993 -39.81453 -8.39554 1.000 106.64182 48 HIS B C 1
ATOM 1079 O O . HIS B 1 44 ? 22.01452 -39.65819 -9.46838 1.000 103.64421 48 HIS B O 1
ATOM 1086 N N . LYS B 1 45 ? 21.13907 -38.82432 -7.56193 1.000 102.47265 49 LYS B N 1
ATOM 1087 C CA . LYS B 1 45 ? 21.69132 -37.48975 -7.69381 1.000 101.09838 49 LYS B CA 1
ATOM 1088 C C . LYS B 1 45 ? 22.64137 -37.26661 -6.52430 1.000 101.24237 49 LYS B C 1
ATOM 1089 O O . LYS B 1 45 ? 22.35258 -37.67841 -5.39369 1.000 93.44352 49 LYS B O 1
ATOM 1095 N N . SER B 1 46 ? 23.78937 -36.65494 -6.80112 1.000 100.39582 50 SER B N 1
ATOM 1096 C CA . SER B 1 46 ? 24.77170 -36.39339 -5.76457 1.000 97.11630 50 SER B CA 1
ATOM 1097 C C . SER B 1 46 ? 24.77017 -34.90942 -5.41843 1.000 99.96458 50 SER B C 1
ATOM 1098 O O . SER B 1 46 ? 24.42094 -34.05602 -6.23975 1.000 94.99918 50 SER B O 1
ATOM 1101 N N . TYR B 1 47 ? 25.15394 -34.61483 -4.17939 1.000 96.77241 51 TYR B N 1
ATOM 1102 C CA . TYR B 1 47 ? 25.25861 -33.25126 -3.68589 1.000 96.98032 51 TYR B CA 1
ATOM 1103 C C . TYR B 1 47 ? 26.56966 -33.15149 -2.92554 1.000 98.17087 51 TYR B C 1
ATOM 1104 O O . TYR B 1 47 ? 26.83558 -33.96645 -2.03262 1.000 98.27047 51 TYR B O 1
ATOM 1113 N N . PHE B 1 48 ? 27.39578 -32.17731 -3.29352 1.000 94.25824 52 PHE B N 1
ATOM 1114 C CA . PHE B 1 48 ? 28.71668 -32.01922 -2.70673 1.000 93.37715 52 PHE B CA 1
ATOM 1115 C C . PHE B 1 48 ? 28.77165 -30.74846 -1.88163 1.000 91.70563 52 PHE B C 1
ATOM 1116 O O . PHE B 1 48 ? 28.28732 -29.70069 -2.31258 1.000 95.19603 52 PHE B O 1
ATOM 1124 N N . PHE B 1 49 ? 29.41666 -30.83639 -0.72692 1.000 88.03691 53 PHE B N 1
ATOM 1125 C CA . PHE B 1 49 ? 29.66418 -29.65582 0.07978 1.000 92.40232 53 PHE B CA 1
ATOM 1126 C C . PHE B 1 49 ? 30.87808 -29.91106 0.95584 1.000 92.22344 53 PHE B C 1
ATOM 1127 O O . PHE B 1 49 ? 31.36631 -31.03930 1.07745 1.000 93.19815 53 PHE B O 1
ATOM 1135 N N . THR B 1 50 ? 31.35962 -28.83466 1.56066 1.000 89.02885 54 THR B N 1
ATOM 1136 C CA . THR B 1 50 ? 32.46406 -28.87044 2.50733 1.000 95.07719 54 THR B CA 1
ATOM 1137 C C . THR B 1 50 ? 32.04425 -28.24352 3.82619 1.000 93.39315 54 THR B C 1
ATOM 1138 O O . THR B 1 50 ? 31.63555 -27.08099 3.86389 1.000 89.77921 54 THR B O 1
ATOM 1142 N N . LYS B 1 51 ? 32.16361 -29.01502 4.90012 1.000 98.42232 55 LYS B N 1
ATOM 1143 C CA . LYS B 1 51 ? 31.83639 -28.60579 6.25624 1.000 100.00370 55 LYS B CA 1
ATOM 1144 C C . LYS B 1 51 ? 33.12896 -28.55411 7.05576 1.000 94.38558 55 LYS B C 1
ATOM 1145 O O . LYS B 1 51 ? 34.13405 -29.15628 6.66886 1.000 97.58999 55 LYS B O 1
ATOM 1151 N N . ARG B 1 52 ? 33.10896 -27.82590 8.17020 1.000 99.56307 56 ARG B N 1
ATOM 1152 C CA . ARG B 1 52 ? 34.26016 -27.84818 9.06543 1.000 111.02820 56 ARG B CA 1
ATOM 1153 C C . ARG B 1 52 ? 34.37273 -29.22191 9.72994 1.000 105.37234 56 ARG B C 1
ATOM 1154 O O . ARG B 1 52 ? 33.36950 -29.84634 10.08190 1.000 97.99771 56 ARG B O 1
ATOM 1162 N N . ALA B 1 53 ? 35.60374 -29.70698 9.86249 1.000 112.45989 57 ALA B N 1
ATOM 1163 C CA . ALA B 1 53 ? 35.85410 -31.02109 10.43771 1.000 115.78160 57 ALA B CA 1
ATOM 1164 C C . ALA B 1 53 ? 35.49398 -31.06727 11.91774 1.000 120.50701 57 ALA B C 1
ATOM 1165 O O . ALA B 1 53 ? 34.53562 -31.74452 12.30193 1.000 117.15196 57 ALA B O 1
ATOM 1167 N N . CYS B 1 54 ? 36.26199 -30.35643 12.74863 1.000 120.40581 58 CYS B N 1
ATOM 1168 C CA . CYS B 1 54 ? 36.07620 -30.29834 14.19531 1.000 123.04502 58 CYS B CA 1
ATOM 1169 C C . CYS B 1 54 ? 36.08015 -28.84674 14.64135 1.000 128.90005 58 CYS B C 1
ATOM 1170 O O . CYS B 1 54 ? 36.31744 -27.93542 13.84663 1.000 127.14908 58 CYS B O 1
ATOM 1173 N N . ARG B 1 55 ? 35.86189 -28.64450 15.94177 1.000 138.27279 59 ARG B N 1
ATOM 1174 C CA . ARG B 1 55 ? 36.07170 -27.33472 16.56415 1.000 136.55041 59 ARG B CA 1
ATOM 1175 C C . ARG B 1 55 ? 37.29706 -27.36375 17.48997 1.000 130.68224 59 ARG B C 1
ATOM 1176 O O . ARG B 1 55 ? 38.44257 -27.26326 17.03581 1.000 128.99935 59 ARG B O 1
ATOM 1184 N N . LEU B 1 58 ? 40.44538 -29.13938 13.42438 1.000 140.34218 62 LEU B N 1
ATOM 1185 C CA . LEU B 1 58 ? 40.09952 -27.72407 13.39429 1.000 135.38255 62 LEU B CA 1
ATOM 1186 C C . LEU B 1 58 ? 40.28114 -27.15008 11.98528 1.000 139.41808 62 LEU B C 1
ATOM 1187 O O . LEU B 1 58 ? 40.65411 -25.98584 11.82158 1.000 133.89145 62 LEU B O 1
ATOM 1189 N N . GLY B 1 59 ? 39.99213 -27.97451 10.97115 1.000 149.68880 63 GLY B N 1
ATOM 1190 C CA . GLY B 1 59 ? 40.22052 -27.61863 9.56911 1.000 147.07601 63 GLY B CA 1
ATOM 1191 C C . GLY B 1 59 ? 38.95294 -27.76485 8.72622 1.000 140.61975 63 GLY B C 1
ATOM 1192 O O . GLY B 1 59 ? 37.89126 -27.31144 9.15377 1.000 142.51461 63 GLY B O 1
ATOM 1193 N N . LEU B 1 60 ? 39.04283 -28.39335 7.53663 1.000 125.79864 64 LEU B N 1
ATOM 1194 C CA . LEU B 1 60 ? 37.91145 -28.59293 6.62460 1.000 110.25861 64 LEU B CA 1
ATOM 1195 C C . LEU B 1 60 ? 37.88908 -30.01346 6.06568 1.000 112.25807 64 LEU B C 1
ATOM 1196 O O . LEU B 1 60 ? 38.93902 -30.63130 5.86993 1.000 116.41245 64 LEU B O 1
ATOM 1201 N N . ALA B 1 61 ? 36.68912 -30.51941 5.76535 1.000 102.04274 65 ALA B N 1
ATOM 1202 C CA . ALA B 1 61 ? 36.54466 -31.84137 5.17209 1.000 96.40765 65 ALA B CA 1
ATOM 1203 C C . ALA B 1 61 ? 35.47151 -31.82555 4.08781 1.000 98.33629 65 ALA B C 1
ATOM 1204 O O . ALA B 1 61 ? 34.58170 -30.97023 4.07063 1.000 94.71082 65 ALA B O 1
ATOM 1206 N N . CYS B 1 62 ? 35.54078 -32.81210 3.19880 1.000 93.60216 66 CYS B N 1
ATOM 1207 C CA . CYS B 1 62 ? 34.62077 -32.91889 2.07703 1.000 94.49490 66 CYS B CA 1
ATOM 1208 C C . CYS B 1 62 ? 33.62633 -34.04892 2.29138 1.000 95.33308 66 CYS B C 1
ATOM 1209 O O . CYS B 1 62 ? 33.95493 -35.08536 2.87073 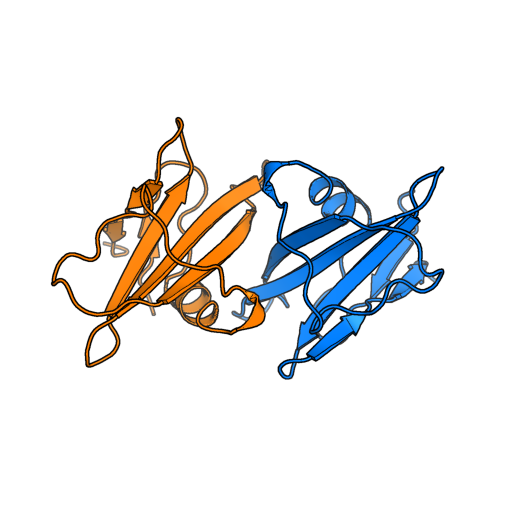1.000 97.66146 66 CYS B O 1
ATOM 1212 N N . TYR B 1 63 ? 32.40731 -33.83557 1.79661 1.000 95.64670 67 TYR B N 1
ATOM 1213 C CA . TYR B 1 63 ? 31.29244 -34.74001 2.02672 1.000 96.99793 67 TYR B CA 1
ATOM 1214 C C . TYR B 1 63 ? 30.45942 -34.88251 0.75658 1.000 92.00115 67 TYR B C 1
ATOM 1215 O O . TYR B 1 63 ? 30.39259 -33.97023 -0.06887 1.000 90.49270 67 TYR B O 1
ATOM 1224 N N . LEU B 1 64 ? 29.80820 -36.03630 0.61783 1.000 97.50262 68 LEU B N 1
ATOM 1225 C CA . LEU B 1 64 ? 28.92208 -36.33156 -0.50408 1.000 91.97946 68 LEU B CA 1
ATOM 1226 C C . LEU B 1 64 ? 27.61946 -36.89486 0.03174 1.000 91.37278 68 LEU B C 1
ATOM 1227 O O . LEU B 1 64 ? 27.62935 -37.78799 0.88260 1.000 96.65197 68 LEU B O 1
ATOM 1232 N N . LEU B 1 65 ? 26.50554 -36.39250 -0.48662 1.000 95.36575 69 LEU B N 1
ATOM 1233 C CA . LEU B 1 65 ? 25.18347 -36.94296 -0.22727 1.000 90.85588 69 LEU B CA 1
ATOM 1234 C C . LEU B 1 65 ? 24.56427 -37.38215 -1.54448 1.000 93.34222 69 LEU B C 1
ATOM 1235 O O . LEU B 1 65 ? 24.30684 -36.54647 -2.41262 1.000 97.54012 69 LEU B O 1
ATOM 1240 N N . GLN B 1 66 ? 24.32764 -38.68125 -1.69666 1.000 92.50414 70 GLN B N 1
ATOM 1241 C CA . GLN B 1 66 ? 23.66294 -39.22597 -2.87380 1.000 93.01762 70 GLN B CA 1
ATOM 1242 C C . GLN B 1 66 ? 22.23186 -39.58135 -2.50479 1.000 93.60843 70 GLN B C 1
ATOM 1243 O O . GLN B 1 66 ? 21.99748 -40.22127 -1.47630 1.000 95.48224 70 GLN B O 1
ATOM 1249 N N . VAL B 1 67 ? 21.28434 -39.18695 -3.35242 1.000 96.87164 71 VAL B N 1
ATOM 1250 C CA . VAL B 1 67 ? 19.85968 -39.39792 -3.12678 1.000 88.24347 71 VAL B CA 1
ATOM 1251 C C . VAL B 1 67 ? 19.32280 -40.28016 -4.24287 1.000 93.94773 71 VAL B C 1
ATOM 1252 O O . VAL B 1 67 ? 19.62059 -40.05253 -5.42130 1.000 102.97623 71 VAL B O 1
ATOM 1256 N N . TYR B 1 68 ? 18.50629 -41.25897 -3.88551 1.000 94.46898 72 TYR B N 1
ATOM 1257 C CA . TYR B 1 68 ? 18.08944 -42.24564 -4.86146 1.000 94.68887 72 TYR B CA 1
ATOM 1258 C C . TYR B 1 68 ? 16.92186 -43.01296 -4.28306 1.000 89.03285 72 TYR B C 1
ATOM 1259 O O . TYR B 1 68 ? 16.73988 -43.05712 -3.07109 1.000 94.94310 72 TYR B O 1
ATOM 1268 N N . GLY B 1 69 ? 16.15812 -43.63452 -5.16485 1.000 90.52219 73 GLY B N 1
ATOM 1269 C CA . GLY B 1 69 ? 15.14260 -44.59226 -4.78863 1.000 88.85801 73 GLY B CA 1
ATOM 1270 C C . GLY B 1 69 ? 13.84861 -43.94086 -4.33958 1.000 89.92358 73 GLY B C 1
ATOM 1271 O O . GLY B 1 69 ? 13.77239 -42.74095 -4.05512 1.000 84.29310 73 GLY B O 1
ATOM 1272 N N . TYR B 1 70 ? 12.79680 -44.76389 -4.27830 1.000 83.58680 74 TYR B N 1
ATOM 1273 C CA . TYR B 1 70 ? 11.54859 -44.34431 -3.67697 1.000 83.51763 74 TYR B CA 1
ATOM 1274 C C . TYR B 1 70 ? 11.19672 -45.24361 -2.49351 1.000 82.98275 74 TYR B C 1
ATOM 1275 O O . TYR 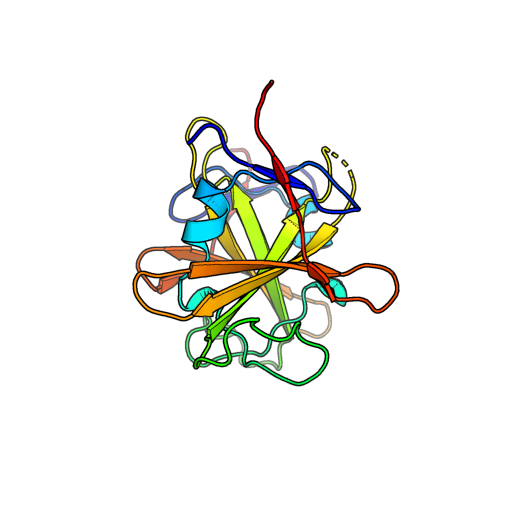B 1 70 ? 11.37340 -46.46212 -2.57900 1.000 86.62992 74 TYR B O 1
ATOM 1284 N N . PRO B 1 71 ? 10.73057 -44.67702 -1.36349 1.000 81.19428 75 PRO B N 1
ATOM 1285 C CA . PRO B 1 71 ? 10.77792 -43.25422 -1.00203 1.000 80.67792 75 PRO B CA 1
ATOM 1286 C C . PRO B 1 71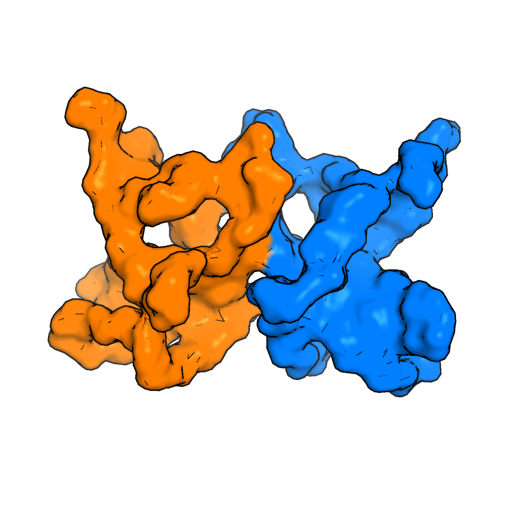 ? 12.21966 -42.81572 -0.91452 1.000 80.44898 75 PRO B C 1
ATOM 1287 O O . PRO B 1 71 ? 13.08519 -43.67448 -1.00889 1.000 84.28768 75 PRO B O 1
ATOM 1291 N N . LYS B 1 72 ? 12.51460 -41.52400 -0.77159 1.000 82.32264 76 LYS B N 1
ATOM 1292 C CA . LYS B 1 72 ? 13.90167 -41.06652 -0.77325 1.000 85.47668 76 LYS B CA 1
ATOM 1293 C C . LYS B 1 72 ? 14.73940 -41.88497 0.19991 1.000 87.08940 76 LYS B C 1
ATOM 1294 O O . LYS B 1 72 ? 14.31403 -42.16677 1.32955 1.000 80.27322 76 LYS B O 1
ATOM 1300 N N . LYS B 1 73 ? 15.91157 -42.30335 -0.28719 1.000 90.19568 77 LYS B N 1
ATOM 1301 C CA . LYS B 1 73 ? 16.94218 -42.98395 0.47553 1.000 92.66898 77 LYS B CA 1
ATOM 1302 C C . LYS B 1 73 ? 18.25977 -42.25960 0.22638 1.000 95.97996 77 LYS B C 1
ATOM 1303 O O . LYS B 1 73 ? 18.46108 -41.65560 -0.83488 1.000 97.05028 77 LYS B O 1
ATOM 1309 N N . TYR B 1 74 ? 19.16285 -42.32743 1.20767 1.000 95.03993 78 TYR B N 1
ATOM 1310 C CA . TYR B 1 74 ? 20.33547 -41.46318 1.24225 1.000 90.99802 78 TYR B CA 1
ATOM 1311 C C . TYR B 1 74 ? 21.60512 -42.26810 1.47786 1.000 92.30072 78 TYR B C 1
ATOM 1312 O O . TYR B 1 74 ? 21.59341 -43.27932 2.18217 1.000 97.55821 78 TYR B O 1
ATOM 1321 N N . GLN B 1 75 ? 22.70907 -41.79538 0.89358 1.000 91.53135 79 GLN B N 1
ATOM 1322 C CA . GLN B 1 75 ? 24.03323 -42.35147 1.14332 1.000 92.67967 79 GLN B CA 1
ATOM 1323 C C . GLN B 1 75 ? 24.99515 -41.20793 1.39141 1.000 95.08397 79 GLN B C 1
ATOM 1324 O O . GLN B 1 75 ? 25.09704 -40.28029 0.58129 1.000 95.57325 79 GLN B O 1
ATOM 1330 N N . PHE B 1 76 ? 25.70141 -41.28304 2.50445 1.000 100.89680 80 PHE B N 1
ATOM 1331 C CA . PHE B 1 76 ? 26.60080 -40.22857 2.92946 1.000 100.17086 80 PHE B CA 1
ATOM 1332 C C . PHE B 1 76 ? 28.02800 -40.74416 2.83610 1.000 104.68160 80 PHE B C 1
ATOM 1333 O O . PHE B 1 76 ? 28.30188 -41.88034 3.24066 1.000 108.51659 80 PHE B O 1
ATOM 1341 N N . SER B 1 77 ? 28.92691 -39.92489 2.27860 1.000 100.30196 81 SER B N 1
ATOM 1342 C CA . SER B 1 77 ? 30.32958 -40.30104 2.11139 1.000 102.77014 81 SER B CA 1
ATOM 1343 C C . SER B 1 77 ? 31.22914 -39.10782 2.40946 1.000 101.98064 81 SER B C 1
ATOM 1344 O O . SER B 1 77 ? 30.84476 -37.95491 2.20293 1.000 101.03449 81 SER B O 1
ATOM 1347 N N . GLN B 1 78 ? 32.42824 -39.39952 2.91799 1.000 105.64893 82 GLN B N 1
ATOM 1348 C CA . GLN B 1 78 ? 33.44716 -38.40701 3.23794 1.000 107.32610 82 GLN B CA 1
ATOM 1349 C C . GLN B 1 78 ? 34.68344 -38.69985 2.38763 1.000 113.62609 82 GLN B C 1
ATOM 1350 O O . GLN B 1 78 ? 34.79755 -39.78111 1.80316 1.000 117.13982 82 GLN B O 1
ATOM 1356 N N . TYR B 1 79 ? 35.60836 -37.72953 2.30187 1.000 111.13340 83 TYR B N 1
ATOM 1357 C CA . TYR B 1 79 ? 36.86687 -37.87845 1.56310 1.000 114.92531 83 TYR B CA 1
ATOM 1358 C C . TYR B 1 79 ? 38.05461 -37.96720 2.52410 1.000 122.06307 83 TYR B C 1
ATOM 1359 O O . TYR B 1 79 ? 38.32072 -37.01622 3.26797 1.000 115.85200 83 TYR B O 1
ATOM 1368 N N . SER B 1 80 ? 38.78735 -39.08990 2.47721 1.000 130.76917 84 SER B N 1
ATOM 1369 C CA . SER B 1 80 ? 40.04009 -39.24500 3.22139 1.000 133.45910 84 SER B CA 1
ATOM 1370 C C . SER B 1 80 ? 40.87189 -40.37035 2.60177 1.000 138.19991 84 SER B C 1
ATOM 1371 O O . SER B 1 80 ? 40.34281 -41.45971 2.36936 1.000 138.77339 84 SER B O 1
ATOM 1374 N N . ASN B 1 81 ? 42.16650 -40.10897 2.34579 1.000 139.78090 85 ASN B N 1
ATOM 1375 C CA . ASN B 1 81 ? 43.10030 -41.10619 1.78002 1.000 143.13965 85 ASN B CA 1
ATOM 1376 C C . ASN B 1 81 ? 42.73843 -41.47454 0.33787 1.000 147.22706 85 ASN B C 1
ATOM 1377 O O . ASN B 1 81 ? 42.63218 -42.65890 0.00258 1.000 148.48441 85 ASN B O 1
ATOM 1382 N N . MET B 1 82 ? 42.52228 -40.46568 -0.51609 1.000 149.08507 86 MET B N 1
ATOM 1383 C CA . MET B 1 82 ? 42.00780 -40.68571 -1.88078 1.000 146.14641 86 MET B CA 1
ATOM 1384 C C . MET B 1 82 ? 40.67645 -41.40980 -1.91235 1.000 150.15822 86 MET B C 1
ATOM 1385 O O . MET B 1 82 ? 40.30734 -41.97518 -2.94109 1.000 152.78840 86 MET B O 1
ATOM 1390 N N . GLU B 1 83 ? 39.90997 -41.36730 -0.83181 1.000 142.48760 87 GLU B N 1
ATOM 1391 C CA . GLU B 1 83 ? 38.79155 -42.28249 -0.74389 1.000 140.15205 87 GLU B CA 1
ATOM 1392 C C . GLU B 1 83 ? 37.47638 -41.53023 -0.59333 1.000 135.61058 87 GLU B C 1
ATOM 1393 O O . GLU B 1 83 ? 37.43598 -40.36092 -0.20330 1.000 134.32778 87 GLU B O 1
ATOM 1399 N N . TRP B 1 84 ? 36.39831 -42.21971 -0.95547 1.000 126.99505 88 TRP B N 1
ATOM 1400 C CA . TRP B 1 84 ? 35.03339 -41.77084 -0.70187 1.000 118.96461 88 TRP B CA 1
ATOM 1401 C C . TRP B 1 84 ? 34.46363 -42.76921 0.29737 1.000 118.28381 88 TRP B C 1
ATOM 1402 O O . TRP B 1 84 ? 34.00964 -43.85106 -0.08323 1.000 118.49319 88 TRP B O 1
ATOM 1413 N N . LYS B 1 85 ? 34.52436 -42.41953 1.57930 1.000 116.38729 89 LYS B N 1
ATOM 1414 C CA . LYS B 1 85 ? 34.23497 -43.35697 2.65930 1.000 114.84786 89 LYS B CA 1
ATOM 1415 C C . LYS B 1 85 ? 32.77570 -43.19494 3.05904 1.000 113.52944 89 LYS B C 1
ATOM 1416 O O . LYS B 1 85 ? 32.40759 -42.20509 3.69758 1.000 111.67905 89 LYS B O 1
ATOM 1422 N N . VAL B 1 86 ? 31.94147 -44.15233 2.65094 1.000 109.90684 90 VAL B N 1
ATOM 1423 C CA . VAL B 1 86 ? 30.55939 -44.18069 3.10275 1.000 111.89057 90 VAL B CA 1
ATOM 1424 C C . VAL B 1 86 ? 30.53206 -44.16962 4.62394 1.000 114.72607 90 VAL B C 1
ATOM 1425 O O . VAL B 1 86 ? 31.21331 -44.96958 5.28001 1.000 112.77208 90 VAL B O 1
ATOM 1429 N N . CYS B 1 87 ? 29.76712 -43.23909 5.19252 1.000 112.12180 91 CYS B N 1
ATOM 1430 C CA . CYS B 1 87 ? 29.67195 -43.06761 6.63608 1.000 114.89928 91 CYS B CA 1
ATOM 1431 C C . CYS B 1 87 ? 28.62717 -44.01315 7.23484 1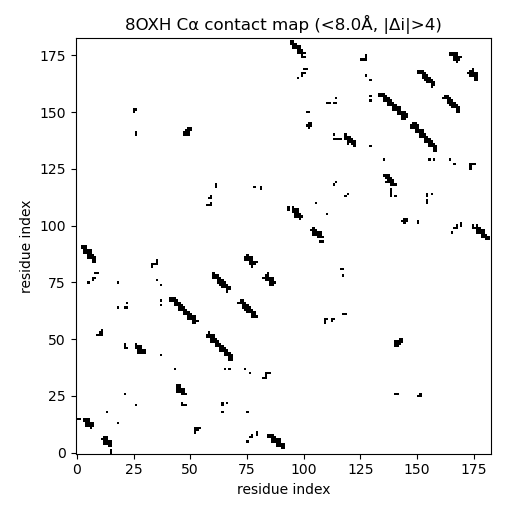.000 117.98373 91 CYS B C 1
ATOM 1432 O O . CYS B 1 87 ? 27.69866 -44.45513 6.55635 1.000 115.01419 91 CYS B O 1
ATOM 1435 N N . SER B 1 88 ? 28.79018 -44.31683 8.52757 1.000 123.13518 92 SER B N 1
ATOM 1436 C CA . SER B 1 88 ? 27.91313 -45.23294 9.25252 1.000 125.25863 92 SER B CA 1
ATOM 1437 C C . SER B 1 88 ? 26.90715 -44.47060 10.11605 1.000 122.64726 92 SER B C 1
ATOM 1438 O O . SER B 1 88 ? 27.19378 -43.38519 10.62558 1.000 125.06519 92 SER B O 1
ATOM 1441 N N . LEU B 1 89 ? 25.72500 -45.05527 10.28193 1.000 121.05469 93 LEU B N 1
ATOM 1442 C CA . LEU B 1 89 ? 24.67041 -44.47384 11.10296 1.000 121.35816 93 LEU B CA 1
ATOM 1443 C C . LEU B 1 89 ? 24.75461 -45.03473 12.52558 1.000 129.33497 93 LEU B C 1
ATOM 1444 O O . LEU B 1 89 ? 25.23032 -46.15772 12.72957 1.000 134.02823 93 LEU B O 1
ATOM 1449 N N . GLN B 1 90 ? 24.29687 -44.24448 13.51357 1.000 127.30499 94 GLN B N 1
ATOM 1450 C CA . GLN B 1 90 ? 24.45508 -44.59631 14.93186 1.000 133.97979 94 GLN B CA 1
ATOM 1451 C C . GLN B 1 90 ? 23.42528 -43.87399 15.81567 1.000 135.30361 94 GLN B C 1
ATOM 1452 O O . GLN B 1 90 ? 22.99763 -42.75846 15.51089 1.000 128.51745 94 GLN B O 1
ATOM 1458 N N . ASP B 1 91 ? 23.05205 -44.51107 16.93963 1.000 136.01906 95 ASP B N 1
ATOM 1459 C CA . ASP B 1 91 ? 22.15602 -43.94910 17.95623 1.000 138.13435 95 ASP B CA 1
ATOM 1460 C C . ASP B 1 91 ? 22.93088 -43.52962 19.20576 1.000 143.68171 95 ASP B C 1
ATOM 1461 O O . ASP B 1 91 ? 24.10952 -43.84902 19.37553 1.000 146.61139 95 ASP B O 1
ATOM 1466 N N . ILE B 1 92 ? 22.23460 -42.82065 20.10257 1.000 147.76812 96 ILE B N 1
ATOM 1467 C CA . ILE B 1 92 ? 22.84247 -42.37935 21.35997 1.000 153.31647 96 ILE B CA 1
ATOM 1468 C C . ILE B 1 92 ? 23.30861 -43.57780 22.18495 1.000 154.09733 96 ILE B C 1
ATOM 1469 O O . ILE B 1 92 ? 24.48856 -43.68485 22.55060 1.000 152.45669 96 ILE B O 1
ATOM 1471 N N . ARG B 1 93 ? 22.38938 -44.48847 22.49624 1.000 139.83978 97 ARG B N 1
ATOM 1472 C CA . ARG B 1 93 ? 22.71715 -45.68334 23.25632 1.000 135.86426 97 ARG B CA 1
ATOM 1473 C C . ARG B 1 93 ? 23.63490 -46.59471 22.45577 1.000 133.85201 97 ARG B C 1
ATOM 1474 O O . ARG B 1 93 ? 23.22819 -47.14229 21.43449 1.000 132.23197 97 ARG B O 1
#

Organism: Blumeria hordei (NCBI:txid2867405)

Secondary structure (DSSP, 8-state):
--SEEEE-SSSS-EEHHHHHHHSSGGGEE---TTSPPPSS---EEEEEEEEES-SSS--EEEEEEEEETTTTEEEEEEE-SS-EEEPEEEE--/---EEE-SSSS-EEHHHHHTT-SGGGB----SSSPPPSS---EEEEEEEEE-----EEEEEEEEETTTTEEEEEEE-SS-EEEPEEE---

Solvent-accessible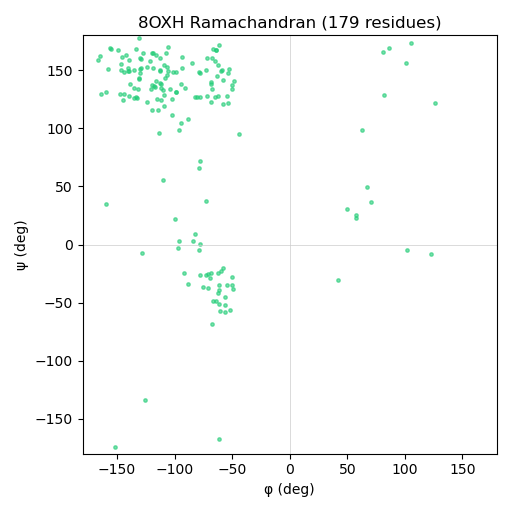 surface area: 10818 Å² total; per-residue (Å²): 101,88,91,49,52,17,117,3,73,99,25,48,64,5,69,30,89,41,2,97,82,2,37,49,132,52,0,96,29,106,68,44,157,107,14,22,203,17,88,80,65,66,104,46,117,0,11,2,13,0,67,91,19,51,187,130,61,114,20,24,10,5,2,0,0,0,10,19,25,108,109,118,82,70,23,2,0,1,37,17,122,162,103,24,45,81,5,51,94,73,65,97,211,89,123,74,102,8,87,11,83,75,24,72,61,6,27,30,81,8,0,43,92,2,39,34,69,4,3,59,42,137,53,150,118,83,10,15,184,26,97,87,58,84,107,35,128,0,19,33,1,0,28,96,10,46,229,93,30,47,12,18,2,0,0,0,18,21,26,198,84,124,88,61,22,3,0,0,88,16,127,164,88,40,49,84,15,60,116,96,97,105,131

Sequence (183 aa):
AANLYYKCDVGDSVNLEEVLNMDCDAALTENRDEHPRIPTGESHKSYFFTKRACRDRLGLACYLLQVYGYPKKYQFSQYSNMEWKVCSLQDIRANLYYKCDVGDSVNLEEVLNMDCDAALTENRDEHPRIPTGESHKSYFFTKRACRLGLACYLLQVYGYPKKYQFSQYSNMEWKVCSLQDIR

Foldseek 3Di:
DFQKWWAAPAADIGTPVVLVVQPDPVFWDDDDPQEDDDPVNFDKTKGWDKDARYPVDGDIWIKMWIWGDPVTDIWIWTDDPSHTHTIDMDGPD/DQKWWADDFADTDRPVVVVVLPDPVFWDQDDPLADDDVPNFDKTKGKDKDARYVHGIWIKMWIWGDPPTDIWIFTDDPNHTHTTDMDGPD